Protein AF-A0A4R4Q2U7-F1 (afdb_monomer_lite)

Structure (mmCIF, N/CA/C/O backbone):
data_AF-A0A4R4Q2U7-F1
#
_entry.id   AF-A0A4R4Q2U7-F1
#
loop_
_atom_site.group_PDB
_atom_site.id
_atom_site.type_symbol
_atom_site.label_atom_id
_atom_site.label_alt_id
_atom_site.label_comp_id
_atom_site.label_asym_id
_atom_site.label_entity_id
_atom_site.label_seq_id
_atom_site.pdbx_PDB_ins_code
_atom_site.Cartn_x
_atom_site.Cartn_y
_atom_site.Cartn_z
_atom_site.occupancy
_atom_site.B_iso_or_equiv
_atom_site.auth_seq_id
_atom_site.auth_comp_id
_atom_site.auth_asym_id
_atom_site.auth_atom_id
_atom_site.pdbx_PDB_model_num
ATOM 1 N N . MET A 1 1 ? 1.949 -18.361 -22.466 1.00 39.91 1 MET A N 1
ATOM 2 C CA . MET A 1 1 ? 2.684 -17.848 -21.289 1.00 39.91 1 MET A CA 1
ATOM 3 C C . MET A 1 1 ? 1.816 -16.780 -20.643 1.00 39.91 1 MET A C 1
ATOM 5 O O . MET A 1 1 ? 1.461 -15.836 -21.331 1.00 39.91 1 MET A O 1
ATOM 9 N N . ARG A 1 2 ? 1.372 -16.963 -19.392 1.00 43.34 2 ARG A N 1
ATOM 10 C CA . ARG A 1 2 ? 0.669 -15.903 -18.649 1.00 43.34 2 ARG A CA 1
ATOM 11 C C . ARG A 1 2 ? 1.730 -14.899 -18.196 1.00 43.34 2 ARG A C 1
ATOM 13 O O . ARG A 1 2 ? 2.544 -15.255 -17.356 1.00 43.34 2 ARG A O 1
ATOM 20 N N . MET A 1 3 ? 1.737 -13.703 -18.776 1.00 49.59 3 MET A N 1
ATOM 21 C CA . MET A 1 3 ? 2.659 -12.611 -18.424 1.00 49.59 3 MET A CA 1
ATOM 22 C C . MET A 1 3 ? 2.107 -11.703 -17.310 1.00 49.59 3 MET A C 1
ATOM 24 O O . MET A 1 3 ? 2.712 -10.685 -16.986 1.00 49.59 3 MET A O 1
ATOM 28 N N . ILE A 1 4 ? 1.000 -12.105 -16.670 1.00 56.41 4 ILE A N 1
ATOM 29 C CA . ILE A 1 4 ? 0.357 -11.339 -15.600 1.00 56.41 4 ILE A CA 1
ATOM 30 C C . ILE A 1 4 ? 1.320 -11.240 -14.413 1.00 56.41 4 ILE A C 1
ATOM 32 O O . ILE A 1 4 ? 1.705 -12.259 -13.837 1.00 56.41 4 ILE A O 1
ATOM 36 N N . ASP A 1 5 ? 1.691 -10.009 -14.064 1.00 56.69 5 ASP A N 1
ATOM 37 C CA . ASP A 1 5 ? 2.525 -9.685 -12.907 1.00 56.69 5 ASP A CA 1
ATOM 38 C C . ASP A 1 5 ? 1.954 -10.293 -11.627 1.00 56.69 5 ASP A C 1
ATOM 40 O O . ASP A 1 5 ? 0.759 -10.181 -11.339 1.00 56.69 5 ASP A O 1
ATOM 44 N N . GLY A 1 6 ? 2.829 -10.890 -10.819 1.00 58.81 6 GLY A N 1
ATOM 45 C CA . GLY A 1 6 ? 2.482 -11.262 -9.457 1.00 58.81 6 GLY A CA 1
ATOM 46 C C . GLY A 1 6 ? 1.939 -10.056 -8.694 1.00 58.81 6 GLY A C 1
ATOM 47 O O . GLY A 1 6 ? 0.992 -10.218 -7.933 1.00 58.81 6 GLY A O 1
ATOM 48 N N . SER A 1 7 ? 2.458 -8.848 -8.956 1.00 60.16 7 SER A N 1
ATOM 49 C CA . SER A 1 7 ? 2.081 -7.588 -8.312 1.00 60.16 7 SER A CA 1
ATOM 50 C C . SER A 1 7 ? 0.591 -7.262 -8.411 1.00 60.16 7 SER A C 1
ATOM 52 O O . SER A 1 7 ? 0.085 -6.635 -7.477 1.00 60.16 7 SER A O 1
ATOM 54 N N . TYR A 1 8 ? -0.140 -7.755 -9.430 1.00 62.25 8 TYR A N 1
ATOM 55 C CA . TYR A 1 8 ? -1.602 -7.612 -9.584 1.00 62.25 8 TYR A CA 1
ATOM 56 C C . TYR A 1 8 ? -2.418 -8.155 -8.408 1.00 62.25 8 TYR A C 1
ATOM 58 O O . TYR A 1 8 ? -3.601 -7.838 -8.281 1.00 62.25 8 TYR A O 1
ATOM 66 N N . TRP A 1 9 ? -1.786 -8.908 -7.502 1.00 63.59 9 TRP A N 1
ATOM 67 C CA . TRP A 1 9 ? -2.388 -9.401 -6.266 1.00 63.59 9 TRP A CA 1
ATOM 68 C C . TRP A 1 9 ? -3.062 -8.304 -5.423 1.00 63.59 9 TRP A C 1
ATOM 70 O O . TRP A 1 9 ? -4.003 -8.602 -4.687 1.00 63.59 9 TRP A O 1
ATOM 80 N N . THR A 1 10 ? -2.616 -7.043 -5.511 1.00 69.38 10 THR A N 1
ATOM 81 C CA . THR A 1 10 ? -3.206 -5.951 -4.714 1.00 69.38 10 THR A CA 1
ATOM 82 C C . THR A 1 10 ? -4.565 -5.479 -5.233 1.00 69.38 10 THR A C 1
ATOM 84 O O . THR A 1 10 ? -5.370 -5.012 -4.428 1.00 69.38 10 THR A O 1
ATOM 87 N N . LEU A 1 11 ? -4.863 -5.633 -6.533 1.00 73.62 11 LEU A N 1
ATOM 88 C CA . LEU A 1 11 ? -6.095 -5.103 -7.132 1.00 73.62 11 LEU A CA 1
ATOM 89 C C . LEU A 1 11 ? -7.360 -5.740 -6.558 1.00 73.62 11 LEU A C 1
ATOM 91 O O . LEU A 1 11 ? -8.252 -4.992 -6.148 1.00 73.62 11 LEU A O 1
ATOM 95 N N . PRO A 1 12 ? -7.480 -7.080 -6.475 1.00 76.62 12 PRO A N 1
ATOM 96 C CA . PRO A 1 12 ? -8.690 -7.675 -5.932 1.00 76.62 12 PRO A CA 1
ATOM 97 C C . PRO A 1 12 ? -8.860 -7.367 -4.448 1.00 76.62 12 PRO A C 1
ATOM 99 O O . PRO A 1 12 ? -9.978 -7.111 -4.010 1.00 76.62 12 PRO A O 1
ATOM 102 N N . LEU A 1 13 ? -7.753 -7.310 -3.696 1.00 76.19 13 LEU A N 1
ATOM 103 C CA . LEU A 1 13 ? -7.771 -6.932 -2.286 1.00 76.19 13 LEU A CA 1
ATOM 104 C C . LEU A 1 13 ? -8.282 -5.497 -2.115 1.00 76.19 13 LEU A C 1
ATOM 106 O O . LEU A 1 13 ? -9.182 -5.274 -1.312 1.00 76.19 13 LEU A O 1
ATOM 110 N N . GLN A 1 14 ? -7.748 -4.535 -2.874 1.00 79.12 14 GLN A N 1
ATOM 111 C CA . GLN A 1 14 ? -8.185 -3.137 -2.835 1.00 79.12 14 GLN A CA 1
ATOM 112 C C . GLN A 1 14 ? -9.649 -3.000 -3.247 1.00 79.12 14 GLN A C 1
ATOM 114 O O . GLN A 1 14 ? -10.424 -2.342 -2.556 1.00 79.12 14 GLN A O 1
ATOM 119 N N . LEU A 1 15 ? -10.055 -3.652 -4.338 1.00 79.56 15 LEU A N 1
ATOM 120 C CA . LEU A 1 15 ? -11.428 -3.598 -4.826 1.00 79.56 15 LEU A CA 1
ATOM 121 C C . LEU A 1 15 ? -12.402 -4.201 -3.810 1.00 79.56 15 LEU A C 1
ATOM 123 O O . LEU A 1 15 ? -13.408 -3.572 -3.482 1.00 79.56 15 LEU A O 1
ATOM 127 N N . MET A 1 16 ? -12.090 -5.382 -3.270 1.00 81.50 16 MET A N 1
ATOM 128 C CA . MET A 1 16 ? -12.877 -6.023 -2.217 1.00 81.50 16 MET A CA 1
ATOM 129 C C . MET A 1 16 ? -12.955 -5.123 -0.986 1.00 81.50 16 MET A C 1
ATOM 131 O O . MET A 1 16 ? -14.042 -4.891 -0.467 1.00 81.50 16 MET A O 1
ATOM 135 N N . ALA A 1 17 ? -11.823 -4.590 -0.535 1.00 74.19 17 ALA A N 1
ATOM 136 C CA . ALA A 1 17 ? -11.735 -3.761 0.652 1.00 74.19 17 ALA A CA 1
ATOM 137 C C . ALA A 1 17 ? -12.536 -2.458 0.521 1.00 74.19 17 ALA A C 1
ATOM 139 O O . ALA A 1 17 ? -13.324 -2.129 1.409 1.00 74.19 17 ALA A O 1
ATOM 140 N N . PHE A 1 18 ? -12.404 -1.740 -0.597 1.00 79.31 18 PHE A N 1
ATOM 141 C CA . PHE A 1 18 ? -13.176 -0.524 -0.854 1.00 79.31 18 PHE A CA 1
ATOM 142 C C . PHE A 1 18 ? -14.660 -0.814 -1.071 1.00 79.31 18 PHE A C 1
ATOM 144 O O . PHE A 1 18 ? -15.501 -0.051 -0.600 1.00 79.31 18 PHE A O 1
ATOM 151 N N . THR A 1 19 ? -15.002 -1.934 -1.710 1.00 77.81 19 THR A N 1
ATOM 152 C CA . THR A 1 19 ? -16.398 -2.368 -1.860 1.00 77.81 19 THR A CA 1
ATOM 153 C C . THR A 1 19 ? -17.009 -2.705 -0.501 1.00 77.81 19 THR A C 1
ATOM 155 O O . THR A 1 19 ? -18.088 -2.219 -0.165 1.00 77.81 19 THR A O 1
ATOM 158 N N . ALA A 1 20 ? -16.301 -3.474 0.329 1.00 75.00 20 ALA A N 1
ATOM 159 C CA . ALA A 1 20 ? -16.719 -3.802 1.686 1.00 75.00 20 ALA A CA 1
ATOM 160 C C . ALA A 1 20 ? -16.874 -2.535 2.535 1.00 75.00 20 ALA A C 1
ATOM 162 O O . ALA A 1 20 ? -17.898 -2.366 3.195 1.00 75.00 20 ALA A O 1
ATOM 163 N N . ALA A 1 21 ? -15.918 -1.605 2.458 1.00 71.19 21 ALA A N 1
ATOM 164 C CA . ALA A 1 21 ? -16.023 -0.306 3.110 1.00 71.19 21 ALA A CA 1
ATOM 165 C C . ALA A 1 21 ? -17.276 0.446 2.636 1.00 71.19 21 ALA A C 1
ATOM 167 O O . ALA A 1 21 ? -18.088 0.840 3.465 1.00 71.19 21 ALA A O 1
ATOM 168 N N . ALA A 1 22 ? -17.513 0.563 1.328 1.00 71.56 22 ALA A N 1
ATOM 169 C CA . ALA A 1 22 ? -18.685 1.250 0.783 1.00 71.56 22 ALA A CA 1
ATOM 170 C C . ALA A 1 22 ? -20.025 0.631 1.235 1.00 71.56 22 ALA A C 1
ATOM 172 O O . ALA A 1 22 ? -21.011 1.351 1.391 1.00 71.56 22 ALA A O 1
ATOM 173 N N . ILE A 1 23 ? -20.070 -0.683 1.478 1.00 72.88 23 ILE A N 1
ATOM 174 C CA . ILE A 1 23 ? -21.266 -1.410 1.941 1.00 72.88 23 ILE A CA 1
ATOM 175 C C . ILE A 1 23 ? -21.469 -1.290 3.460 1.00 72.88 23 ILE A C 1
ATOM 177 O O . ILE A 1 23 ? -22.609 -1.203 3.935 1.00 72.88 23 ILE A O 1
ATOM 181 N N . LEU A 1 24 ? -20.384 -1.331 4.234 1.00 66.19 24 LEU A N 1
ATOM 182 C CA . LEU A 1 24 ? -20.416 -1.337 5.700 1.00 66.19 24 LEU A CA 1
ATOM 183 C C . LEU A 1 24 ? -20.510 0.079 6.286 1.00 66.19 24 LEU A C 1
ATOM 185 O O . LEU A 1 24 ? -21.130 0.276 7.334 1.00 66.19 24 LEU A O 1
ATOM 189 N N . TRP A 1 25 ? -19.952 1.071 5.592 1.00 64.00 25 TRP A N 1
ATOM 190 C CA . TRP A 1 25 ? -19.861 2.459 6.047 1.00 64.00 25 TRP A CA 1
ATOM 191 C C . TRP A 1 25 ? -21.216 3.159 6.238 1.00 64.00 25 TRP A C 1
ATOM 193 O O . TRP A 1 25 ? -21.413 3.784 7.280 1.00 64.00 25 TRP A O 1
ATOM 203 N N . PRO A 1 26 ? -22.214 3.015 5.341 1.00 59.69 26 PRO A N 1
ATOM 204 C CA . PRO A 1 26 ? -23.521 3.651 5.519 1.00 59.69 26 PRO A CA 1
ATOM 205 C C . PRO A 1 26 ? -24.329 3.083 6.694 1.00 59.69 26 PRO A C 1
ATOM 207 O O . PRO A 1 26 ? -25.320 3.688 7.094 1.00 59.69 26 PRO A O 1
ATOM 210 N N . ARG A 1 27 ? -23.943 1.913 7.223 1.00 60.78 27 ARG A N 1
ATOM 211 C CA . ARG A 1 27 ? -24.692 1.176 8.253 1.00 60.78 27 ARG A CA 1
ATOM 212 C C . ARG A 1 27 ? -24.203 1.436 9.680 1.00 60.78 27 ARG A C 1
ATOM 214 O O . ARG A 1 27 ? -24.724 0.826 10.607 1.00 60.78 27 ARG A O 1
ATOM 221 N N . GLY A 1 28 ? -23.190 2.287 9.871 1.00 57.84 28 GLY A N 1
ATOM 222 C CA . GLY A 1 28 ? -22.612 2.556 11.196 1.00 57.84 28 GLY A CA 1
ATOM 223 C C . GLY A 1 28 ? -21.974 1.325 11.856 1.00 57.84 28 GLY A C 1
ATOM 224 O O . GLY A 1 28 ? -21.728 1.325 13.060 1.00 57.84 28 GLY A O 1
ATOM 225 N N . ALA A 1 29 ? -21.711 0.264 11.084 1.00 55.12 29 ALA A N 1
ATOM 226 C CA . ALA A 1 29 ? -21.246 -1.025 11.594 1.00 55.12 29 ALA A CA 1
ATOM 227 C C . ALA A 1 29 ? -19.780 -1.001 12.075 1.00 55.12 29 ALA A C 1
ATOM 229 O O . ALA A 1 29 ? -19.365 -1.899 12.804 1.00 55.12 29 ALA A O 1
ATOM 230 N N . ALA A 1 30 ? -19.019 0.035 11.708 1.00 59.16 30 ALA A N 1
ATOM 231 C CA . ALA A 1 30 ? -17.585 0.172 11.965 1.00 59.16 30 ALA A CA 1
ATOM 232 C C . ALA A 1 30 ? -17.259 1.266 13.005 1.00 59.16 30 ALA A C 1
ATOM 234 O O . ALA A 1 30 ? -16.375 2.093 12.793 1.00 59.16 30 ALA A O 1
ATOM 235 N N . THR A 1 31 ? -17.985 1.307 14.125 1.00 62.62 31 THR A N 1
ATOM 236 C CA . THR A 1 31 ? -17.756 2.281 15.208 1.00 62.62 31 THR A CA 1
ATOM 237 C C . THR A 1 31 ? -17.222 1.615 16.481 1.00 62.62 31 THR A C 1
ATOM 239 O O . THR A 1 31 ? -17.642 0.520 16.865 1.00 62.62 31 THR A O 1
ATOM 242 N N . GLY A 1 32 ? -16.272 2.287 17.144 1.00 73.50 32 GLY A N 1
ATOM 243 C CA . GLY A 1 32 ? -15.751 1.903 18.461 1.00 73.50 32 GLY A CA 1
ATOM 244 C C . GLY A 1 32 ? -15.172 0.485 18.521 1.00 73.50 32 GLY A C 1
ATOM 245 O O . GLY A 1 32 ? -14.407 0.072 17.657 1.00 73.50 32 GLY A O 1
ATOM 246 N N . HIS A 1 33 ? -15.556 -0.292 19.535 1.00 79.31 33 HIS A N 1
ATOM 247 C CA . HIS A 1 33 ? -15.017 -1.638 19.763 1.00 79.31 33 HIS A CA 1
ATOM 248 C C . HIS A 1 33 ? -15.221 -2.602 18.576 1.00 79.31 33 HIS A C 1
ATOM 250 O O . HIS A 1 33 ? -14.402 -3.491 18.352 1.00 79.31 33 HIS A O 1
ATOM 256 N N . ARG A 1 34 ? -16.268 -2.404 17.760 1.00 81.75 34 ARG A N 1
ATOM 257 C CA . ARG A 1 34 ? -16.540 -3.255 16.588 1.00 81.75 34 ARG A CA 1
ATOM 258 C C . ARG A 1 34 ? -15.452 -3.150 15.527 1.00 81.75 34 ARG A C 1
ATOM 260 O O . ARG A 1 34 ? -15.109 -4.167 14.933 1.00 81.75 34 ARG A O 1
ATOM 267 N N . ILE A 1 35 ? -14.888 -1.954 15.310 1.00 83.06 35 ILE A N 1
ATOM 268 C CA . ILE A 1 35 ? -13.783 -1.806 14.356 1.00 83.06 35 ILE A CA 1
ATOM 269 C C . ILE A 1 35 ? -12.544 -2.534 14.872 1.00 83.06 35 ILE A C 1
ATOM 271 O O . ILE A 1 35 ? -11.886 -3.223 14.109 1.00 83.06 35 ILE A O 1
ATOM 275 N N . THR A 1 36 ? -12.286 -2.490 16.178 1.00 85.19 36 THR A N 1
ATOM 276 C CA . THR A 1 36 ? -11.164 -3.198 16.795 1.00 85.19 36 THR A CA 1
ATOM 277 C C . THR A 1 36 ? -11.287 -4.709 16.626 1.00 85.19 36 THR A C 1
ATOM 279 O O . THR A 1 36 ? -10.340 -5.351 16.181 1.00 85.19 36 THR A O 1
ATOM 282 N N . VAL A 1 37 ? -12.462 -5.273 16.922 1.00 88.00 37 VAL A N 1
ATOM 283 C CA . VAL A 1 37 ? -12.737 -6.703 16.710 1.00 88.00 37 VAL A CA 1
ATOM 284 C C . VAL A 1 37 ? -12.566 -7.069 15.239 1.00 88.00 37 VAL A C 1
ATOM 286 O O . VAL A 1 37 ? -11.923 -8.068 14.932 1.00 88.00 37 VAL A O 1
ATOM 289 N N . LEU A 1 38 ? -13.076 -6.239 14.326 1.00 88.38 38 LEU A N 1
ATOM 290 C CA . LEU A 1 38 ? -12.926 -6.456 12.891 1.00 88.38 38 LEU A CA 1
ATOM 291 C C . LEU A 1 38 ? -11.449 -6.520 12.476 1.00 88.38 38 LEU A C 1
ATOM 293 O O . LEU A 1 38 ? -11.081 -7.432 11.746 1.00 88.38 38 LEU A O 1
ATOM 297 N N . LEU A 1 39 ? -10.595 -5.617 12.971 1.00 89.75 39 LEU A N 1
ATOM 298 C CA . LEU A 1 39 ? -9.158 -5.633 12.665 1.00 89.75 39 LEU A CA 1
ATOM 299 C C . LEU A 1 39 ? -8.491 -6.935 13.114 1.00 89.75 39 LEU A C 1
ATOM 301 O O . LEU A 1 39 ? -7.752 -7.542 12.342 1.00 89.75 39 LEU A O 1
ATOM 305 N N . TRP A 1 40 ? -8.795 -7.400 14.327 1.00 93.62 40 TRP A N 1
ATOM 306 C CA . TRP A 1 40 ? -8.284 -8.678 14.824 1.00 93.62 40 TRP A CA 1
ATOM 307 C C . TRP A 1 40 ? -8.775 -9.860 13.991 1.00 93.62 40 TRP A C 1
ATOM 309 O O . TRP A 1 40 ? -7.976 -10.721 13.630 1.00 93.62 40 TRP A O 1
ATOM 319 N N . VAL A 1 41 ? -10.060 -9.880 13.625 1.00 91.50 41 VAL A N 1
ATOM 320 C CA . VAL A 1 41 ? -10.627 -10.915 12.750 1.00 91.50 41 VAL A CA 1
ATOM 321 C C . VAL A 1 41 ? -9.934 -10.910 11.388 1.00 91.50 41 VAL A C 1
ATOM 323 O O . VAL A 1 41 ? -9.556 -11.967 10.898 1.00 91.50 41 VAL A O 1
ATOM 326 N N . MET A 1 42 ? -9.705 -9.741 10.791 1.00 89.62 42 MET A N 1
ATOM 327 C CA . MET A 1 42 ? -9.052 -9.620 9.484 1.00 89.62 42 MET A CA 1
ATOM 328 C C . MET A 1 42 ? -7.586 -10.064 9.491 1.00 89.62 42 MET A C 1
ATOM 330 O O . MET A 1 42 ? -7.090 -10.488 8.452 1.00 89.62 42 MET A O 1
ATOM 334 N N . ILE A 1 43 ? -6.900 -9.984 10.634 1.00 92.12 43 ILE A N 1
ATOM 335 C CA . ILE A 1 43 ? -5.515 -10.452 10.778 1.00 92.12 43 ILE A CA 1
ATOM 336 C C . ILE A 1 43 ? -5.469 -11.951 11.094 1.00 92.12 43 ILE A C 1
ATOM 338 O O . ILE A 1 43 ? -4.714 -12.690 10.468 1.00 92.12 43 ILE A O 1
ATOM 342 N N . LEU A 1 44 ? -6.272 -12.413 12.056 1.00 92.69 44 LEU A N 1
ATOM 343 C CA . LEU A 1 44 ? -6.174 -13.774 12.587 1.00 92.69 44 LEU A CA 1
ATOM 344 C C . LEU A 1 44 ? -6.968 -14.800 11.777 1.00 92.69 44 LEU A C 1
ATOM 346 O O . LEU A 1 44 ? -6.500 -15.924 11.609 1.00 92.69 44 LEU A O 1
ATOM 350 N N . ALA A 1 45 ? -8.151 -14.451 11.261 1.00 90.31 45 ALA A N 1
ATOM 351 C CA . ALA A 1 45 ? -8.983 -15.411 10.536 1.00 90.31 45 ALA A CA 1
ATOM 352 C C . ALA A 1 45 ? -8.271 -16.008 9.309 1.00 90.31 45 ALA A C 1
ATOM 354 O O . ALA A 1 45 ? -8.346 -17.227 9.151 1.00 90.31 45 ALA A O 1
ATOM 355 N N . PRO A 1 46 ? -7.526 -15.238 8.484 1.00 88.75 46 PRO A N 1
ATOM 356 C CA . PRO A 1 46 ? -6.765 -15.815 7.381 1.00 88.75 46 PRO A CA 1
ATOM 357 C C . PRO A 1 46 ? -5.741 -16.858 7.824 1.00 88.75 46 PRO A C 1
ATOM 359 O O . PRO A 1 46 ? -5.663 -17.926 7.227 1.00 88.75 46 PRO A O 1
ATOM 362 N N . VAL A 1 47 ? -5.016 -16.578 8.911 1.00 88.81 47 VAL A N 1
ATOM 363 C CA . VAL A 1 47 ? -4.015 -17.491 9.480 1.00 88.81 47 VAL A CA 1
ATOM 364 C C . VAL A 1 47 ? -4.674 -18.780 9.967 1.00 88.81 47 VAL A C 1
ATOM 366 O O . VAL A 1 47 ? -4.225 -19.870 9.631 1.00 88.81 47 VAL A O 1
ATOM 369 N N . ILE A 1 48 ? -5.777 -18.672 10.711 1.00 88.62 48 ILE A N 1
ATOM 370 C CA . ILE A 1 48 ? -6.494 -19.832 11.265 1.00 88.62 48 ILE A CA 1
ATOM 371 C C . ILE A 1 48 ? -7.110 -20.693 10.155 1.00 88.62 48 ILE A C 1
ATOM 373 O O . ILE A 1 48 ? -7.093 -21.922 10.234 1.00 88.62 48 ILE A O 1
ATOM 377 N N . LEU A 1 49 ? -7.681 -20.061 9.129 1.00 86.50 49 LEU A N 1
ATOM 378 C CA . LEU A 1 49 ? -8.327 -20.763 8.020 1.00 86.50 49 LEU A CA 1
ATOM 379 C C . LEU A 1 49 ? -7.315 -21.444 7.100 1.00 86.50 49 LEU A C 1
ATOM 381 O O . LEU A 1 49 ? -7.615 -22.511 6.575 1.00 86.50 49 LEU A O 1
ATOM 385 N N . GLN A 1 50 ? -6.133 -20.853 6.919 1.00 84.06 50 GLN A N 1
ATOM 386 C CA . GLN A 1 50 ? -5.063 -21.424 6.105 1.00 84.06 50 GLN A CA 1
ATOM 387 C C . GLN A 1 50 ? -4.216 -22.454 6.863 1.00 84.06 50 GLN A C 1
ATOM 389 O O . GLN A 1 50 ? -3.530 -23.252 6.229 1.00 84.06 50 GLN A O 1
ATOM 394 N N . TRP A 1 51 ? -4.308 -22.478 8.196 1.00 84.50 51 TRP A N 1
ATOM 395 C CA . TRP A 1 51 ? -3.564 -23.391 9.057 1.00 84.50 51 TRP A CA 1
ATOM 396 C C . TRP A 1 51 ? -3.662 -24.847 8.589 1.00 84.50 51 TRP A C 1
ATOM 398 O O . TRP A 1 51 ? -4.761 -25.346 8.328 1.00 84.50 51 TRP A O 1
ATOM 408 N N . ASN A 1 52 ? -2.523 -25.545 8.548 1.00 81.62 52 ASN A N 1
ATOM 409 C CA . ASN A 1 52 ? -2.421 -26.946 8.125 1.00 81.62 52 ASN A CA 1
ATOM 410 C C . ASN A 1 52 ? -2.987 -27.188 6.711 1.00 81.62 52 ASN A C 1
ATOM 412 O O . ASN A 1 52 ? -3.747 -28.134 6.487 1.00 81.62 52 ASN A O 1
ATOM 416 N N . ASP A 1 53 ? -2.682 -26.277 5.785 1.00 80.50 53 ASP A N 1
ATOM 417 C CA . ASP A 1 53 ? -3.012 -26.365 4.359 1.00 80.50 53 ASP A CA 1
ATOM 418 C C . ASP A 1 53 ? -4.499 -26.594 4.051 1.00 80.50 53 ASP A C 1
ATOM 420 O O . ASP A 1 53 ? -4.870 -27.100 2.990 1.00 80.50 53 ASP A O 1
ATOM 424 N N . ARG A 1 54 ? -5.397 -26.201 4.961 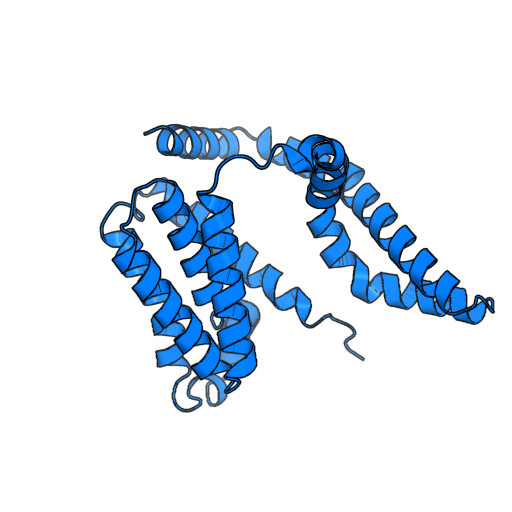1.00 82.19 54 ARG A N 1
ATOM 425 C CA . ARG A 1 54 ? -6.847 -26.423 4.820 1.00 82.19 54 ARG A CA 1
ATOM 426 C C . ARG A 1 54 ? -7.412 -25.809 3.544 1.00 82.19 54 ARG A C 1
ATOM 428 O O . ARG A 1 54 ? -8.231 -26.431 2.872 1.00 82.19 54 ARG A O 1
ATOM 435 N N . ILE A 1 55 ? -6.954 -24.610 3.186 1.00 84.38 55 ILE A N 1
ATOM 436 C CA . ILE A 1 55 ? -7.370 -23.948 1.946 1.00 84.38 55 ILE A CA 1
ATOM 437 C C . ILE A 1 55 ? -6.780 -24.646 0.720 1.00 84.38 55 ILE A C 1
ATOM 439 O O . ILE A 1 55 ? -7.497 -24.838 -0.256 1.00 84.38 55 ILE A O 1
ATOM 443 N N . ALA A 1 56 ? -5.514 -25.068 0.762 1.00 81.88 56 ALA A N 1
ATOM 444 C CA . ALA A 1 56 ? -4.881 -25.759 -0.362 1.00 81.88 56 ALA A CA 1
ATOM 445 C C . ALA A 1 56 ? -5.544 -27.118 -0.656 1.00 81.88 56 ALA A C 1
ATOM 447 O O . ALA A 1 56 ? -5.633 -27.520 -1.812 1.00 81.88 56 ALA A O 1
ATOM 448 N N . ASN A 1 57 ? -6.077 -27.776 0.377 1.00 86.69 57 ASN A N 1
ATOM 449 C CA . ASN A 1 57 ? -6.816 -29.036 0.278 1.00 86.69 57 ASN A CA 1
ATOM 450 C C . ASN A 1 57 ? -8.334 -28.857 0.063 1.00 86.69 57 ASN A C 1
ATOM 452 O O . ASN A 1 57 ? -9.088 -29.829 0.098 1.00 86.69 57 ASN A O 1
ATOM 456 N N . SER A 1 58 ? -8.808 -27.624 -0.129 1.00 88.12 58 SER A N 1
ATOM 457 C CA . SER A 1 58 ? -10.224 -27.336 -0.370 1.00 88.12 58 SER A CA 1
ATOM 458 C C . SER A 1 58 ? -10.602 -27.491 -1.852 1.00 88.12 58 SER A C 1
ATOM 460 O O . SER A 1 58 ? -9.735 -27.490 -2.727 1.00 88.12 58 SER A O 1
ATOM 462 N N . PRO A 1 59 ? -11.905 -27.583 -2.183 1.00 91.00 59 PRO A N 1
ATOM 463 C CA . PRO A 1 59 ? -12.362 -27.589 -3.569 1.00 91.00 59 PRO A CA 1
ATOM 464 C C . PRO A 1 59 ? -11.838 -26.390 -4.373 1.00 91.00 59 PRO A C 1
ATOM 466 O O . PRO A 1 59 ? -11.693 -25.288 -3.843 1.00 91.00 59 PRO A O 1
ATOM 469 N N . LEU A 1 60 ? -11.646 -26.579 -5.682 1.00 87.44 60 LEU A N 1
ATOM 470 C CA . LEU A 1 60 ? -11.052 -25.572 -6.573 1.00 87.44 60 LEU A CA 1
ATOM 471 C C . LEU A 1 60 ? -11.730 -24.194 -6.484 1.00 87.44 60 LEU A C 1
ATOM 473 O O . LEU A 1 60 ? -11.050 -23.171 -6.510 1.00 87.44 60 LEU A O 1
ATOM 477 N N . TRP A 1 61 ? -13.056 -24.152 -6.343 1.00 87.25 61 TRP A N 1
ATOM 478 C CA . TRP A 1 61 ? -13.798 -22.895 -6.220 1.00 87.25 61 TRP A CA 1
ATOM 479 C C . TRP A 1 61 ? -13.435 -22.119 -4.940 1.00 87.25 61 TRP A C 1
ATOM 481 O O . TRP A 1 61 ? -13.370 -20.893 -4.973 1.00 87.25 61 TRP A O 1
ATOM 491 N N . VAL A 1 62 ? -13.127 -22.808 -3.833 1.00 86.50 62 VAL A N 1
ATOM 492 C CA . VAL A 1 62 ? -12.683 -22.183 -2.573 1.00 86.50 62 VAL A CA 1
ATOM 493 C C . VAL A 1 62 ? -11.314 -21.549 -2.768 1.00 86.50 62 VAL A C 1
ATOM 495 O O . VAL A 1 62 ? -11.122 -20.385 -2.428 1.00 86.50 62 VAL A O 1
ATOM 498 N N . ILE A 1 63 ? -10.383 -22.289 -3.375 1.00 85.06 63 ILE A N 1
ATOM 499 C CA . ILE A 1 63 ? -9.028 -21.810 -3.680 1.00 85.06 63 ILE A CA 1
ATOM 500 C C . ILE A 1 63 ? -9.094 -20.575 -4.587 1.00 85.06 63 ILE A C 1
ATOM 502 O O . ILE A 1 63 ? -8.395 -19.587 -4.356 1.00 85.06 63 ILE A O 1
ATOM 506 N N . GLN A 1 64 ? -9.961 -20.606 -5.603 1.00 86.31 64 GLN A N 1
ATOM 507 C CA . GLN A 1 64 ? -10.149 -19.491 -6.529 1.00 86.31 64 GLN A CA 1
ATOM 508 C C . GLN A 1 64 ? -10.728 -18.252 -5.850 1.00 86.31 64 GLN A C 1
ATOM 510 O O . GLN A 1 64 ? -10.239 -17.159 -6.108 1.00 86.31 64 GLN A O 1
ATOM 515 N N . ILE A 1 65 ? -11.720 -18.392 -4.968 1.00 85.06 65 ILE A N 1
ATOM 516 C CA . ILE A 1 65 ? -12.263 -17.255 -4.211 1.00 85.06 65 ILE A CA 1
ATOM 517 C C . ILE A 1 65 ? -11.211 -16.709 -3.242 1.00 85.06 65 ILE A C 1
ATOM 519 O O . ILE A 1 65 ? -10.999 -15.501 -3.171 1.00 85.06 65 ILE A O 1
ATOM 523 N N . TRP A 1 66 ? -10.516 -17.592 -2.527 1.00 84.56 66 TRP A N 1
ATOM 524 C CA . TRP A 1 66 ? -9.508 -17.226 -1.537 1.00 84.56 66 TRP A CA 1
ATOM 525 C C . TRP A 1 66 ? -8.346 -16.430 -2.133 1.00 84.56 66 TRP A C 1
ATOM 527 O O . TRP A 1 66 ? -7.987 -15.355 -1.639 1.00 84.56 66 TRP A O 1
ATOM 537 N N . ASN A 1 67 ? -7.779 -16.946 -3.224 1.00 82.25 67 ASN A N 1
ATOM 538 C CA . ASN A 1 67 ? -6.680 -16.304 -3.935 1.00 82.25 67 ASN A CA 1
ATOM 539 C C . ASN A 1 67 ? -7.176 -15.126 -4.773 1.00 82.25 67 ASN A C 1
ATOM 541 O O . ASN A 1 67 ? -6.544 -14.073 -4.784 1.00 82.25 67 ASN A O 1
ATOM 545 N N . GLY A 1 68 ? -8.326 -15.286 -5.428 1.00 79.69 68 GLY A N 1
ATOM 546 C CA . GLY A 1 68 ? -8.910 -14.299 -6.327 1.00 79.69 68 GLY A CA 1
ATOM 547 C C . GLY A 1 68 ? -9.370 -13.033 -5.620 1.00 79.69 68 GLY A C 1
ATOM 548 O O . GLY A 1 68 ? -9.222 -11.966 -6.191 1.00 79.69 68 GLY A O 1
ATOM 549 N N . LEU A 1 69 ? -9.865 -13.117 -4.382 1.00 80.38 69 LEU A N 1
ATOM 550 C CA . LEU A 1 69 ? -10.218 -11.945 -3.569 1.00 80.38 69 LEU A CA 1
ATOM 551 C C . LEU A 1 69 ? -9.053 -11.431 -2.706 1.00 80.38 69 LEU A C 1
ATOM 553 O O . LEU A 1 69 ? -9.180 -10.402 -2.047 1.00 80.38 69 LEU A O 1
ATOM 557 N N . GLY A 1 70 ? -7.919 -12.138 -2.682 1.00 80.25 70 GLY A N 1
ATOM 558 C CA . GLY A 1 70 ? -6.768 -11.767 -1.859 1.00 80.25 70 GLY A CA 1
ATOM 559 C C . GLY A 1 70 ? -7.015 -11.906 -0.352 1.00 80.25 70 GLY A C 1
ATOM 560 O O . GLY A 1 70 ? -6.381 -11.203 0.431 1.00 80.25 70 GLY A O 1
ATOM 561 N N . ILE A 1 71 ? -7.913 -12.806 0.074 1.00 84.50 71 ILE A N 1
ATOM 562 C CA . ILE A 1 71 ? -8.326 -12.957 1.486 1.00 84.50 71 ILE A CA 1
ATOM 563 C C . ILE A 1 71 ? -7.130 -13.281 2.392 1.00 84.50 71 ILE A C 1
ATOM 565 O O . ILE A 1 71 ? -7.043 -12.780 3.512 1.00 84.50 71 ILE A O 1
ATOM 569 N N . HIS A 1 72 ? -6.158 -14.038 1.879 1.00 82.12 72 HIS A N 1
ATOM 570 C CA . HIS A 1 72 ? -4.910 -14.334 2.583 1.00 82.12 72 HIS A CA 1
ATOM 571 C C . HIS A 1 72 ? -4.094 -13.092 2.972 1.00 82.12 72 HIS A C 1
ATOM 573 O O . HIS A 1 72 ? -3.235 -13.204 3.830 1.00 82.12 72 HIS A O 1
ATOM 579 N N . ARG A 1 73 ? -4.342 -11.913 2.382 1.00 85.81 73 ARG A N 1
ATOM 580 C CA . ARG A 1 73 ? -3.585 -10.672 2.652 1.00 85.81 73 ARG A CA 1
ATOM 581 C C . ARG A 1 73 ? -4.390 -9.609 3.391 1.00 85.81 73 ARG A C 1
ATOM 583 O O . ARG A 1 73 ? -3.962 -8.454 3.463 1.00 85.81 73 ARG A O 1
ATOM 590 N N . LEU A 1 74 ? -5.540 -9.975 3.959 1.00 87.75 74 LEU A N 1
ATOM 591 C CA . LEU A 1 74 ? -6.397 -9.061 4.720 1.00 87.75 74 LEU A CA 1
ATOM 592 C C . LEU A 1 74 ? -5.667 -8.361 5.875 1.00 87.75 74 LEU A C 1
ATOM 594 O O . LEU A 1 74 ? -5.984 -7.208 6.172 1.00 87.75 74 LEU A O 1
ATOM 598 N N . GLN A 1 75 ? -4.654 -8.998 6.465 1.00 89.62 75 GLN A N 1
ATOM 599 C CA . GLN A 1 75 ? -3.817 -8.416 7.512 1.00 89.62 75 GLN A CA 1
ATOM 600 C C . GLN A 1 75 ? -3.139 -7.107 7.074 1.00 89.62 75 GLN A C 1
ATOM 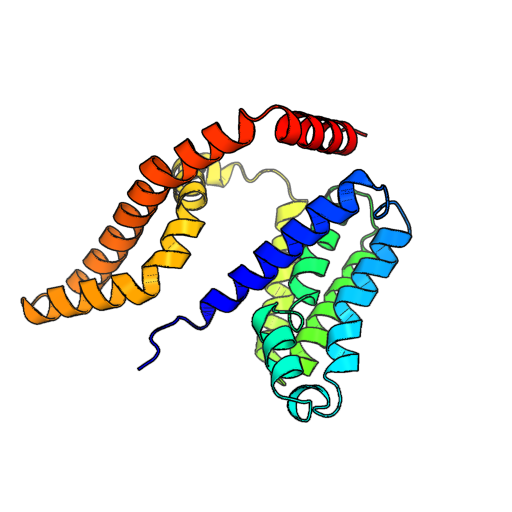602 O O . GLN A 1 75 ? -3.048 -6.171 7.866 1.00 89.62 75 GLN A O 1
ATOM 607 N N . LEU A 1 76 ? -2.736 -6.992 5.801 1.00 89.06 76 LEU A N 1
ATOM 608 C CA . LEU A 1 76 ? -2.081 -5.790 5.268 1.00 89.06 76 LEU A CA 1
ATOM 609 C C . LEU A 1 76 ? -3.061 -4.622 5.119 1.00 89.06 76 LEU A C 1
ATOM 611 O O . LEU A 1 76 ? -2.701 -3.463 5.314 1.00 89.06 76 LEU A O 1
ATOM 615 N N . PHE A 1 77 ? -4.321 -4.919 4.810 1.00 87.88 77 PHE A N 1
ATOM 616 C CA . PHE A 1 77 ? -5.359 -3.897 4.767 1.00 87.88 77 PHE A CA 1
ATOM 617 C C . PHE A 1 77 ? -5.783 -3.475 6.184 1.00 87.88 77 PHE A C 1
ATOM 619 O O . PHE A 1 77 ? -5.902 -2.283 6.470 1.00 87.88 77 PHE A O 1
ATOM 626 N N . ALA A 1 78 ? -5.936 -4.439 7.097 1.00 89.75 78 ALA A N 1
ATOM 627 C CA . ALA A 1 78 ? -6.278 -4.182 8.493 1.00 89.75 78 ALA A CA 1
ATOM 628 C C . ALA A 1 78 ? -5.235 -3.294 9.191 1.00 89.75 78 ALA A C 1
ATOM 630 O O . ALA A 1 78 ? -5.601 -2.314 9.843 1.00 89.75 78 ALA A O 1
ATOM 631 N N . ILE A 1 79 ? -3.938 -3.568 9.012 1.00 93.00 79 ILE A N 1
ATOM 632 C CA . ILE A 1 79 ? -2.895 -2.740 9.627 1.00 93.00 79 ILE A CA 1
ATOM 633 C C . ILE A 1 79 ? -2.894 -1.307 9.080 1.00 93.00 79 ILE A C 1
ATOM 635 O O . ILE A 1 79 ? -2.682 -0.368 9.843 1.00 93.00 79 ILE A O 1
ATOM 639 N N . GLY A 1 80 ? -3.233 -1.108 7.800 1.00 89.19 80 GLY A N 1
ATOM 640 C CA . GLY A 1 80 ? -3.417 0.225 7.221 1.00 89.19 80 GLY A CA 1
ATOM 641 C C . GLY A 1 80 ? -4.521 1.026 7.924 1.00 89.19 80 GLY A C 1
ATOM 642 O O . GLY A 1 80 ? -4.314 2.186 8.287 1.00 89.19 80 GLY A O 1
ATOM 643 N N . ILE A 1 81 ? -5.669 0.395 8.204 1.00 88.06 81 ILE A N 1
ATOM 644 C CA . ILE A 1 81 ? -6.750 1.015 8.992 1.00 88.06 81 ILE A CA 1
ATOM 645 C C . ILE A 1 81 ? -6.280 1.306 10.421 1.00 88.06 81 ILE A C 1
ATOM 647 O O . ILE A 1 81 ? -6.575 2.374 10.959 1.00 88.06 81 ILE A O 1
ATOM 651 N N . ALA A 1 82 ? -5.546 0.383 11.046 1.00 90.75 82 ALA A N 1
ATOM 652 C CA . ALA A 1 82 ? -5.036 0.563 12.402 1.00 90.75 82 ALA A CA 1
ATOM 653 C C . ALA A 1 82 ? -4.081 1.764 12.500 1.00 90.75 82 ALA A C 1
ATOM 655 O O . ALA A 1 82 ? -4.232 2.594 13.397 1.00 90.75 82 ALA A O 1
ATOM 656 N N . ILE A 1 83 ? -3.150 1.904 11.550 1.00 91.50 83 ILE A N 1
ATOM 657 C CA . ILE A 1 83 ? -2.237 3.053 11.468 1.00 91.50 83 ILE A CA 1
ATOM 658 C C . ILE A 1 83 ? -3.034 4.355 11.319 1.00 91.50 83 ILE A C 1
ATOM 660 O O . ILE A 1 83 ? -2.759 5.327 12.025 1.00 91.50 83 ILE A O 1
ATOM 664 N N . TRP A 1 84 ? -4.063 4.373 10.466 1.00 88.06 84 TRP A N 1
ATOM 665 C CA . TRP A 1 84 ? -4.940 5.536 10.314 1.00 88.06 84 TRP A CA 1
ATOM 666 C C . TRP A 1 84 ? -5.686 5.886 11.613 1.00 88.06 84 TRP A C 1
ATOM 668 O O . TRP A 1 84 ? -5.691 7.046 12.030 1.00 88.06 84 TRP A O 1
ATOM 678 N N . LEU A 1 85 ? -6.267 4.897 12.303 1.00 87.75 85 LEU A N 1
ATOM 679 C CA . LEU A 1 85 ? -6.941 5.106 13.590 1.00 87.75 85 LEU A CA 1
ATOM 680 C C . LEU A 1 85 ? -5.979 5.644 14.655 1.00 87.75 85 LEU A C 1
ATOM 682 O O . LEU A 1 85 ? -6.354 6.515 15.439 1.00 87.75 85 LEU A O 1
ATOM 686 N N . TRP A 1 86 ? -4.743 5.148 14.682 1.00 91.06 86 TRP A N 1
ATOM 687 C CA . TRP A 1 86 ? -3.716 5.605 15.613 1.00 91.06 86 TRP A CA 1
ATOM 688 C C . TRP A 1 86 ? -3.244 7.031 15.301 1.00 91.06 86 TRP A C 1
ATOM 690 O O . TRP A 1 86 ? -3.099 7.842 16.219 1.00 91.06 86 TRP A O 1
ATOM 700 N N . SER A 1 87 ? -3.079 7.375 14.019 1.00 87.69 87 SER A N 1
ATOM 701 C CA . SER A 1 87 ? -2.799 8.745 13.558 1.00 87.69 87 SER A CA 1
ATOM 702 C C . SER A 1 87 ? -3.911 9.719 13.979 1.00 87.69 87 SER A C 1
ATOM 704 O O . SER A 1 87 ? -3.639 10.837 14.405 1.00 87.69 87 SER A O 1
ATOM 706 N N . LYS A 1 88 ? -5.173 9.266 13.993 1.00 86.69 88 LYS A N 1
ATOM 707 C CA . LYS A 1 88 ? -6.333 10.035 14.480 1.00 86.69 88 LYS A CA 1
ATOM 708 C C . LYS A 1 88 ? -6.589 9.937 15.989 1.00 86.69 88 LYS A C 1
ATOM 710 O O . LYS A 1 88 ? -7.659 10.337 16.436 1.00 86.69 88 LYS A O 1
ATOM 715 N N . HIS A 1 89 ? -5.647 9.412 16.775 1.00 84.12 89 HIS A N 1
ATOM 716 C CA . HIS A 1 89 ? -5.776 9.241 18.231 1.00 84.12 89 HIS A CA 1
ATOM 717 C C . HIS A 1 89 ? -6.982 8.388 18.683 1.00 84.12 89 HIS A C 1
ATOM 719 O O . HIS A 1 89 ? -7.398 8.465 19.836 1.00 84.12 89 HIS A O 1
ATOM 725 N N . ARG A 1 90 ? -7.536 7.542 17.804 1.00 84.19 90 ARG A N 1
ATOM 726 C CA . ARG A 1 90 ? -8.680 6.662 18.110 1.00 84.19 90 ARG A CA 1
ATOM 727 C C . ARG A 1 90 ? -8.266 5.320 18.724 1.00 84.19 90 ARG A C 1
ATOM 729 O O . ARG A 1 90 ? -9.106 4.644 19.309 1.00 84.19 90 ARG A O 1
ATOM 736 N N . ILE A 1 91 ? -6.992 4.933 18.610 1.00 88.56 91 ILE A N 1
ATOM 737 C CA . ILE A 1 91 ? -6.405 3.772 19.301 1.00 88.56 91 ILE A CA 1
ATOM 738 C C . ILE A 1 91 ? -5.063 4.145 19.944 1.00 88.56 91 ILE A C 1
ATOM 740 O O . ILE A 1 91 ? -4.337 5.003 19.440 1.00 88.56 91 ILE A O 1
ATOM 744 N N . GLY A 1 92 ? -4.728 3.494 21.061 1.00 88.75 92 GLY A N 1
ATOM 745 C CA . GLY A 1 92 ? -3.459 3.696 21.766 1.00 88.75 92 GLY A CA 1
ATOM 746 C C . GLY A 1 92 ? -2.280 2.970 21.110 1.00 88.75 92 GLY A C 1
ATOM 747 O O . GLY A 1 92 ? -2.458 1.976 20.406 1.00 88.75 92 GLY A O 1
ATOM 748 N N . LEU A 1 93 ? -1.059 3.432 21.399 1.00 91.69 93 LEU A N 1
ATOM 749 C CA . LEU A 1 93 ? 0.183 2.810 20.920 1.00 91.69 93 LEU A CA 1
ATOM 750 C C . LEU A 1 93 ? 0.313 1.315 21.281 1.00 91.69 93 LEU A C 1
ATOM 752 O O . LEU A 1 93 ? 0.685 0.553 20.393 1.00 91.69 93 LEU A O 1
ATOM 756 N N . PRO A 1 94 ? -0.038 0.852 22.503 1.00 93.31 94 PRO A N 1
ATOM 757 C CA . PRO A 1 94 ? 0.051 -0.572 22.838 1.00 93.31 94 PRO A CA 1
ATOM 758 C C . PRO A 1 94 ? -0.832 -1.437 21.936 1.00 93.31 94 PRO A C 1
ATOM 760 O O . PRO A 1 94 ? -0.454 -2.537 21.545 1.00 93.31 94 PRO A O 1
ATOM 763 N N . HIS A 1 95 ? -2.001 -0.913 21.563 1.00 92.31 95 HIS A N 1
ATOM 764 C CA . HIS A 1 95 ? -2.934 -1.620 20.699 1.00 92.31 95 HIS A CA 1
ATOM 765 C C . HIS A 1 95 ? -2.423 -1.697 19.256 1.00 92.31 95 HIS A C 1
ATOM 767 O O . HIS A 1 95 ? -2.499 -2.752 18.633 1.00 92.31 95 HIS A O 1
ATOM 773 N N . LEU A 1 96 ? -1.852 -0.603 18.739 1.00 92.75 96 LEU A N 1
ATOM 774 C CA . LEU A 1 96 ? -1.189 -0.616 17.435 1.00 92.75 96 LEU A CA 1
ATOM 775 C C . LEU A 1 96 ? -0.002 -1.588 17.426 1.00 92.75 96 LEU A C 1
ATOM 777 O O . LEU A 1 96 ? 0.135 -2.359 16.484 1.00 92.75 96 LEU A O 1
ATOM 781 N N . ALA A 1 97 ? 0.824 -1.586 18.475 1.00 94.25 97 ALA A N 1
ATOM 782 C CA . ALA A 1 97 ? 1.959 -2.495 18.597 1.00 94.25 97 ALA A CA 1
ATOM 783 C C . ALA A 1 97 ? 1.512 -3.966 18.573 1.00 94.25 97 ALA A C 1
ATOM 785 O O . ALA A 1 97 ? 2.090 -4.766 17.841 1.00 94.25 97 ALA A O 1
ATOM 786 N N . ALA A 1 98 ? 0.436 -4.309 19.290 1.00 95.25 98 ALA A N 1
ATOM 787 C CA . ALA A 1 98 ? -0.138 -5.652 19.258 1.00 95.25 98 ALA A CA 1
ATOM 788 C C . ALA A 1 98 ? -0.614 -6.050 17.848 1.00 95.25 98 ALA A C 1
ATOM 790 O O . ALA A 1 98 ? -0.320 -7.153 17.390 1.00 95.25 98 ALA A O 1
ATOM 791 N N . LEU A 1 99 ? -1.290 -5.145 17.130 1.00 94.50 99 LEU A N 1
ATOM 792 C CA . LEU A 1 99 ? -1.732 -5.386 15.751 1.00 94.50 99 LEU A CA 1
ATOM 793 C C . LEU A 1 99 ? -0.556 -5.494 14.767 1.00 94.50 99 LEU A C 1
ATOM 795 O O . LEU A 1 99 ? -0.611 -6.310 13.849 1.00 94.50 99 LEU A O 1
ATOM 799 N N . LEU A 1 100 ? 0.516 -4.718 14.957 1.00 94.50 100 LEU A N 1
ATOM 800 C CA . LEU A 1 100 ? 1.743 -4.809 14.157 1.00 94.50 100 LEU A CA 1
ATOM 801 C C . LEU A 1 100 ? 2.412 -6.170 14.337 1.00 94.50 100 LEU A C 1
ATOM 803 O O . LEU A 1 100 ? 2.690 -6.845 13.348 1.00 94.50 100 LEU A O 1
ATOM 807 N N . VAL A 1 101 ? 2.609 -6.601 15.585 1.00 95.12 101 VAL A N 1
ATOM 808 C CA . VAL A 1 101 ? 3.177 -7.921 15.897 1.00 95.12 101 VAL A CA 1
ATOM 809 C C . VAL A 1 101 ? 2.307 -9.028 15.305 1.00 95.12 101 VAL A C 1
ATOM 811 O O . VAL A 1 101 ? 2.827 -9.914 14.633 1.00 95.12 101 VAL A O 1
ATOM 814 N N . ALA A 1 102 ? 0.985 -8.945 15.473 1.00 94.62 102 ALA A N 1
ATOM 815 C CA . ALA A 1 102 ? 0.056 -9.912 14.895 1.00 94.62 102 ALA A CA 1
ATOM 816 C C . ALA A 1 102 ? 0.111 -9.934 13.359 1.00 94.62 102 ALA A C 1
ATOM 818 O O . ALA A 1 102 ? 0.025 -11.001 12.761 1.00 94.62 102 ALA A O 1
ATOM 819 N N . THR A 1 103 ? 0.298 -8.780 12.713 1.00 94.00 103 THR A N 1
ATOM 820 C CA . THR A 1 103 ? 0.422 -8.678 11.250 1.00 94.00 103 THR A CA 1
ATOM 821 C C . THR A 1 103 ? 1.726 -9.295 10.749 1.00 94.00 103 THR A C 1
ATOM 823 O O . THR A 1 103 ? 1.710 -10.028 9.763 1.00 94.00 103 THR A O 1
ATOM 826 N N . VAL A 1 104 ? 2.847 -9.034 11.427 1.00 93.94 104 VAL A N 1
ATOM 827 C CA . VAL A 1 104 ? 4.152 -9.633 11.099 1.00 93.94 104 VAL A CA 1
ATOM 828 C C . VAL A 1 104 ? 4.109 -11.145 11.300 1.00 93.94 104 VAL A C 1
ATOM 830 O O . VAL A 1 104 ? 4.547 -11.887 10.426 1.00 93.94 104 VAL A O 1
ATOM 833 N N . PHE A 1 105 ? 3.513 -11.606 12.402 1.00 93.12 105 PHE A N 1
ATOM 834 C CA . PHE A 1 105 ? 3.287 -13.027 12.647 1.00 93.12 105 PHE A CA 1
ATOM 835 C C . PHE A 1 105 ? 2.406 -13.657 11.564 1.00 93.12 105 PHE A C 1
ATOM 837 O O . PHE A 1 105 ? 2.758 -14.697 11.019 1.00 93.12 105 PHE A O 1
ATOM 844 N N . ALA A 1 106 ? 1.292 -13.012 11.206 1.00 91.00 106 ALA A N 1
ATOM 845 C CA . ALA A 1 106 ? 0.405 -13.490 10.152 1.00 91.00 106 ALA A CA 1
ATOM 846 C C . ALA A 1 106 ? 1.106 -13.563 8.791 1.00 91.00 106 ALA A C 1
ATOM 848 O O . ALA A 1 106 ? 0.837 -14.478 8.021 1.00 91.00 106 ALA A O 1
ATOM 849 N N . HIS A 1 107 ? 2.007 -12.624 8.490 1.00 90.12 107 HIS A N 1
ATOM 850 C CA . HIS A 1 107 ? 2.818 -12.685 7.279 1.00 90.12 107 HIS A CA 1
ATOM 851 C C . HIS A 1 107 ? 3.795 -13.862 7.318 1.00 90.12 107 HIS A C 1
ATOM 853 O O . HIS A 1 107 ? 3.810 -14.652 6.379 1.00 90.12 107 HIS A O 1
ATOM 859 N N . HIS A 1 108 ? 4.529 -14.027 8.422 1.00 89.69 108 HIS A N 1
ATOM 860 C CA . HIS A 1 108 ? 5.467 -15.133 8.598 1.00 89.69 108 HIS A CA 1
ATOM 861 C C . HIS A 1 108 ? 4.777 -16.494 8.490 1.00 89.69 108 HIS A C 1
ATOM 863 O O . HIS A 1 108 ? 5.251 -17.349 7.758 1.00 89.69 108 HIS A O 1
ATOM 869 N N . ALA A 1 109 ? 3.618 -16.664 9.129 1.00 87.50 109 ALA A N 1
ATOM 870 C CA . ALA A 1 109 ? 2.844 -17.903 9.085 1.00 87.50 109 ALA A CA 1
ATOM 871 C C . ALA A 1 109 ? 2.317 -18.266 7.681 1.00 87.50 109 ALA A C 1
ATOM 873 O O . ALA A 1 109 ? 1.825 -19.371 7.482 1.00 87.50 109 ALA A O 1
ATOM 874 N N . GLN A 1 110 ? 2.347 -17.332 6.727 1.00 83.56 110 GLN A N 1
ATOM 875 C CA . GLN A 1 110 ? 1.891 -17.557 5.353 1.00 83.56 110 GLN A CA 1
ATOM 876 C C . GLN A 1 110 ? 3.037 -17.735 4.359 1.00 83.56 110 GLN A C 1
ATOM 878 O O . GLN A 1 110 ? 2.831 -18.335 3.306 1.00 83.56 110 GLN A O 1
ATOM 883 N N . THR A 1 111 ? 4.198 -17.141 4.632 1.00 83.50 111 THR A N 1
ATOM 884 C CA . THR A 1 111 ? 5.349 -17.149 3.720 1.00 83.50 111 THR A CA 1
ATOM 885 C C . THR A 1 111 ? 6.492 -18.030 4.202 1.00 83.50 111 THR A C 1
ATOM 887 O O . THR A 1 111 ? 7.407 -18.276 3.423 1.00 83.50 111 THR A O 1
ATOM 890 N N . ASP A 1 112 ? 6.469 -18.449 5.470 1.00 83.44 112 ASP A N 1
ATOM 891 C CA . ASP A 1 112 ? 7.561 -19.118 6.186 1.00 83.44 112 ASP A CA 1
ATOM 892 C C . ASP A 1 112 ? 8.910 -18.374 6.096 1.00 83.44 112 ASP A C 1
ATOM 894 O O . ASP A 1 112 ? 9.974 -18.926 6.370 1.00 83.44 112 ASP A O 1
ATOM 898 N N . ASP A 1 113 ? 8.877 -17.077 5.769 1.00 87.12 113 ASP A N 1
ATOM 899 C CA . ASP A 1 113 ? 10.061 -16.249 5.539 1.00 87.12 113 ASP A CA 1
ATOM 900 C C . ASP A 1 113 ? 10.173 -15.173 6.622 1.00 87.12 113 ASP A C 1
ATOM 902 O O . ASP A 1 113 ? 9.526 -14.115 6.588 1.00 87.12 113 ASP A O 1
ATOM 906 N N . LEU A 1 114 ? 10.983 -15.473 7.637 1.00 88.56 114 LEU A N 1
ATOM 907 C CA . LEU A 1 114 ? 11.196 -14.588 8.776 1.00 88.56 114 LEU A CA 1
ATOM 908 C C . LEU A 1 114 ? 11.916 -13.280 8.382 1.00 88.56 114 LEU A C 1
ATOM 910 O O . LEU A 1 114 ? 11.406 -12.220 8.757 1.00 88.56 114 LEU A O 1
ATOM 914 N N . PRO A 1 115 ? 13.030 -13.289 7.616 1.00 91.69 115 PRO A N 1
ATOM 915 C CA . PRO A 1 115 ? 13.663 -12.063 7.123 1.00 91.69 115 PRO A CA 1
ATOM 916 C C . PRO A 1 115 ? 12.701 -11.096 6.423 1.00 91.69 115 PRO A C 1
ATOM 918 O O . PRO A 1 115 ? 12.656 -9.915 6.783 1.00 91.69 115 PRO A O 1
ATOM 921 N N . SER A 1 116 ? 11.887 -11.580 5.480 1.00 88.12 116 SER A N 1
ATOM 922 C CA . SER A 1 116 ? 10.921 -10.725 4.772 1.00 88.12 116 SER A CA 1
ATOM 923 C C . SER A 1 116 ? 9.829 -10.190 5.697 1.00 88.12 116 SER A C 1
ATOM 925 O O . SER A 1 116 ? 9.430 -9.028 5.590 1.00 88.12 116 SER A O 1
ATOM 927 N N . SER A 1 117 ? 9.388 -11.000 6.661 1.00 90.50 117 SER A N 1
ATOM 928 C CA . SER A 1 117 ? 8.398 -10.593 7.665 1.00 90.50 117 SER A CA 1
ATOM 929 C C . SER A 1 117 ? 8.913 -9.489 8.580 1.00 90.50 117 SER A C 1
ATOM 931 O O . SER A 1 117 ? 8.198 -8.520 8.846 1.00 90.50 117 SER A O 1
ATOM 933 N N . LEU A 1 118 ? 10.170 -9.585 9.013 1.00 92.12 118 LEU A N 1
ATOM 934 C CA . LEU A 1 118 ? 10.820 -8.532 9.787 1.00 92.12 118 LEU A CA 1
ATOM 935 C C . LEU A 1 118 ? 11.009 -7.262 8.953 1.00 92.12 118 LEU A C 1
ATOM 937 O O . LEU A 1 118 ? 10.708 -6.172 9.439 1.00 92.12 118 LEU A O 1
ATOM 941 N N . GLY A 1 119 ? 11.424 -7.394 7.688 1.00 92.38 119 GLY A N 1
ATOM 942 C CA . GLY A 1 119 ? 11.522 -6.270 6.754 1.00 92.38 119 GLY A CA 1
ATOM 943 C C . GLY A 1 119 ? 10.188 -5.537 6.575 1.00 92.38 119 GLY A C 1
ATOM 944 O O . GLY A 1 119 ? 10.134 -4.310 6.670 1.00 92.38 119 GLY A O 1
ATOM 945 N N . MET A 1 120 ? 9.090 -6.283 6.414 1.00 91.06 120 MET A N 1
ATOM 946 C CA . MET A 1 120 ? 7.733 -5.731 6.385 1.00 91.06 120 MET A CA 1
ATOM 947 C C . MET A 1 120 ? 7.382 -5.026 7.703 1.00 91.06 120 MET A C 1
ATOM 949 O O . MET A 1 120 ? 6.831 -3.928 7.683 1.00 91.06 120 MET A O 1
ATOM 953 N N . GLY A 1 121 ? 7.727 -5.612 8.852 1.00 92.94 121 GLY A N 1
ATOM 954 C CA . GLY A 1 121 ? 7.518 -4.993 10.162 1.00 92.94 121 GLY A CA 1
ATOM 955 C C . GLY A 1 121 ? 8.217 -3.639 10.297 1.00 92.94 121 GLY A C 1
ATOM 956 O O . GLY A 1 121 ? 7.588 -2.658 10.696 1.00 92.94 121 GLY A O 1
ATOM 957 N N . VAL A 1 122 ? 9.488 -3.557 9.895 1.00 94.62 122 VAL A N 1
ATOM 958 C CA . VAL A 1 122 ? 10.254 -2.300 9.872 1.00 94.62 122 VAL A CA 1
ATOM 959 C C . VAL A 1 122 ? 9.586 -1.276 8.955 1.00 94.62 122 VAL A C 1
ATOM 961 O O . VAL A 1 122 ? 9.377 -0.133 9.364 1.00 94.62 122 VAL A O 1
ATOM 964 N N . LEU A 1 123 ? 9.185 -1.684 7.747 1.00 93.12 123 LEU A N 1
ATOM 965 C CA . LEU A 1 123 ? 8.480 -0.811 6.809 1.00 93.12 123 LEU A CA 1
ATOM 966 C C . LEU A 1 123 ? 7.176 -0.264 7.411 1.00 93.12 123 LEU A C 1
ATOM 968 O O . LEU A 1 123 ? 6.911 0.932 7.311 1.00 93.12 123 LEU A O 1
ATOM 972 N N . LEU A 1 124 ? 6.384 -1.104 8.080 1.00 93.69 124 LEU A N 1
ATOM 973 C CA . LEU A 1 124 ? 5.138 -0.687 8.730 1.00 93.69 124 LEU A CA 1
ATOM 974 C C . LEU A 1 124 ? 5.377 0.309 9.871 1.00 93.69 124 LEU A C 1
ATOM 976 O O . LEU A 1 124 ? 4.591 1.241 10.031 1.00 93.69 124 LEU A O 1
ATOM 980 N N . VAL A 1 125 ? 6.462 0.158 10.635 1.00 92.75 125 VAL A N 1
ATOM 981 C CA . VAL A 1 125 ? 6.854 1.130 11.670 1.00 92.75 125 VAL A CA 1
ATOM 982 C C . VAL A 1 125 ? 7.229 2.473 11.044 1.00 92.75 125 VAL A C 1
ATOM 984 O O . VAL A 1 125 ? 6.787 3.512 11.532 1.00 92.75 125 VAL A O 1
ATOM 987 N N . VAL A 1 126 ? 7.981 2.468 9.938 1.00 91.94 126 VAL A N 1
ATOM 988 C CA . VAL A 1 126 ? 8.313 3.693 9.191 1.00 91.94 126 VAL A CA 1
ATOM 989 C C . VAL A 1 126 ? 7.045 4.367 8.663 1.00 91.94 126 VAL A C 1
ATOM 991 O O . VAL A 1 126 ? 6.875 5.570 8.844 1.00 91.94 126 VAL A O 1
ATOM 994 N N . VAL A 1 127 ? 6.120 3.599 8.077 1.00 90.69 127 VAL A N 1
ATOM 995 C CA . VAL A 1 127 ? 4.826 4.107 7.592 1.00 90.69 127 VAL A CA 1
ATOM 996 C C . VAL A 1 127 ? 3.991 4.682 8.735 1.00 90.69 127 VAL A C 1
ATOM 998 O O . VAL A 1 127 ? 3.418 5.760 8.586 1.00 90.69 127 VAL A O 1
ATOM 1001 N N . ALA A 1 128 ? 3.940 4.014 9.890 1.00 89.88 128 ALA A N 1
ATOM 1002 C CA . ALA A 1 128 ? 3.257 4.541 11.065 1.00 89.88 128 ALA A CA 1
ATOM 1003 C C . ALA A 1 128 ? 3.892 5.864 11.517 1.00 89.88 128 ALA A C 1
ATOM 1005 O O . ALA A 1 128 ? 3.186 6.856 11.690 1.00 89.88 128 ALA A O 1
ATOM 1006 N N . GLY A 1 129 ? 5.222 5.916 11.618 1.00 87.50 129 GLY A N 1
ATOM 1007 C CA . GLY A 1 129 ? 5.963 7.138 11.927 1.00 87.50 129 GLY A CA 1
ATOM 1008 C C . GLY A 1 129 ? 5.643 8.279 10.959 1.00 87.50 129 GLY A C 1
ATOM 1009 O O . GLY A 1 129 ? 5.337 9.381 11.403 1.00 87.50 129 GLY A O 1
ATOM 1010 N N . ALA A 1 130 ? 5.615 8.006 9.654 1.00 86.25 130 ALA A N 1
ATOM 1011 C CA . ALA A 1 130 ? 5.247 8.983 8.632 1.00 86.25 130 ALA A CA 1
ATOM 1012 C C . ALA A 1 130 ? 3.778 9.436 8.736 1.00 86.25 130 ALA A C 1
ATOM 1014 O O . ALA A 1 130 ? 3.476 10.597 8.491 1.00 86.25 130 ALA A O 1
ATOM 1015 N N . ALA A 1 131 ? 2.860 8.554 9.145 1.00 84.56 131 ALA A N 1
ATOM 1016 C CA . ALA A 1 131 ? 1.434 8.867 9.257 1.00 84.56 131 ALA A CA 1
ATOM 1017 C C . ALA A 1 131 ? 1.072 9.776 10.448 1.00 84.56 131 ALA A C 1
ATOM 1019 O O . ALA A 1 131 ? -0.026 10.339 10.474 1.00 84.56 131 ALA A O 1
ATOM 1020 N N . ARG A 1 132 ? 1.940 9.880 11.461 1.00 81.50 132 ARG A N 1
ATOM 1021 C CA . ARG A 1 132 ? 1.736 10.726 12.656 1.00 81.50 132 ARG A CA 1
ATOM 1022 C C . ARG A 1 132 ? 2.806 11.810 12.820 1.00 81.50 132 ARG A C 1
ATOM 1024 O O . ARG A 1 132 ? 2.638 12.708 13.641 1.00 81.50 132 ARG A O 1
ATOM 1031 N N . GLY A 1 133 ? 3.913 11.698 12.092 1.00 75.31 133 GLY A N 1
ATOM 1032 C CA . GLY A 1 133 ? 5.021 12.641 12.140 1.00 75.31 133 GLY A CA 1
ATOM 1033 C C . GLY A 1 133 ? 4.629 14.044 11.661 1.00 75.31 133 GLY A C 1
ATOM 1034 O O . GLY A 1 133 ? 3.578 14.214 11.044 1.00 75.31 133 GLY A O 1
ATOM 1035 N N . PRO A 1 134 ? 5.462 15.057 11.958 1.00 75.19 134 PRO A N 1
ATOM 1036 C CA . PRO A 1 134 ? 5.270 16.406 11.428 1.00 75.19 134 PRO A CA 1
ATOM 1037 C C . PRO A 1 134 ? 5.297 16.388 9.896 1.00 75.19 134 PRO A C 1
ATOM 1039 O O . PRO A 1 134 ? 5.902 15.493 9.313 1.00 75.19 134 PRO A O 1
ATOM 1042 N N . ASP A 1 135 ? 4.700 17.385 9.242 1.00 75.31 135 ASP A N 1
ATOM 1043 C CA . ASP A 1 135 ? 4.823 17.530 7.789 1.00 75.31 135 ASP A CA 1
ATOM 1044 C C . ASP A 1 135 ? 6.296 17.755 7.407 1.00 75.31 135 ASP A C 1
ATOM 1046 O O . ASP A 1 135 ? 6.983 18.622 7.958 1.00 75.31 135 ASP A O 1
ATOM 1050 N N . TRP A 1 136 ? 6.810 16.951 6.472 1.00 71.38 136 TRP A N 1
ATOM 1051 C CA . TRP A 1 136 ? 8.221 16.999 6.080 1.00 71.38 136 TRP A CA 1
ATOM 1052 C C . TRP A 1 136 ? 8.471 18.131 5.077 1.00 71.38 136 TRP A C 1
ATOM 1054 O O . TRP A 1 136 ? 8.523 17.916 3.867 1.00 71.38 136 TRP A O 1
ATOM 1064 N N . THR A 1 137 ? 8.690 19.342 5.589 1.00 77.19 137 THR A N 1
ATOM 1065 C CA . THR A 1 137 ? 8.947 20.558 4.789 1.00 77.19 137 THR A CA 1
ATOM 1066 C C . THR A 1 137 ? 10.202 20.482 3.912 1.00 77.19 137 THR A C 1
ATOM 1068 O O . THR A 1 137 ? 10.319 21.207 2.927 1.00 77.19 137 THR A O 1
ATOM 1071 N N . ILE A 1 138 ? 11.126 19.565 4.211 1.00 78.62 138 ILE A N 1
ATOM 1072 C CA . ILE A 1 138 ? 12.350 19.318 3.429 1.00 78.62 138 ILE A CA 1
ATOM 1073 C C . ILE A 1 138 ? 12.022 18.817 2.009 1.00 78.62 138 ILE A C 1
ATOM 1075 O O . ILE A 1 138 ? 12.771 19.081 1.069 1.00 78.62 138 ILE A O 1
ATOM 1079 N N . PHE A 1 139 ? 10.885 18.137 1.825 1.00 78.69 139 PHE A N 1
ATOM 1080 C CA . PHE A 1 139 ? 10.462 17.595 0.529 1.00 78.69 139 PHE A CA 1
ATOM 1081 C C . PHE A 1 139 ? 9.494 18.509 -0.232 1.00 78.69 139 PHE A C 1
ATOM 1083 O O . PHE A 1 139 ? 9.018 18.125 -1.301 1.00 78.69 139 PHE A O 1
ATOM 1090 N N . GLU A 1 140 ? 9.237 19.731 0.248 1.00 79.69 140 GLU A N 1
ATOM 1091 C CA . GLU A 1 140 ? 8.332 20.681 -0.415 1.00 79.69 140 GLU A CA 1
ATOM 1092 C C . GLU A 1 140 ? 8.701 20.951 -1.892 1.00 79.69 140 GLU A C 1
ATOM 1094 O O . GLU A 1 140 ? 7.798 20.954 -2.734 1.00 79.69 140 GLU A O 1
ATOM 1099 N N . PRO A 1 141 ? 9.991 21.069 -2.286 1.00 83.06 141 PRO A N 1
ATOM 1100 C CA . PRO A 1 141 ? 10.358 21.229 -3.698 1.00 83.06 141 PRO A CA 1
ATOM 1101 C C . PRO A 1 141 ? 9.971 20.024 -4.571 1.00 83.06 141 PRO A C 1
ATOM 1103 O O . PRO A 1 141 ? 9.678 20.173 -5.758 1.00 83.06 141 PRO A O 1
ATOM 1106 N N . LEU A 1 142 ? 9.948 18.825 -3.984 1.00 84.12 142 LEU A N 1
ATOM 1107 C CA . LEU A 1 142 ? 9.612 17.568 -4.657 1.00 84.12 142 LEU A CA 1
ATOM 1108 C C . LEU A 1 142 ? 8.124 17.226 -4.565 1.00 84.12 142 LEU A C 1
ATOM 1110 O O . LEU A 1 142 ? 7.666 16.305 -5.242 1.00 84.12 142 LEU A O 1
ATOM 1114 N N . ARG A 1 143 ? 7.349 17.991 -3.795 1.00 83.56 143 ARG A N 1
ATOM 1115 C CA . ARG A 1 143 ? 5.922 17.761 -3.584 1.00 83.56 143 ARG A CA 1
ATOM 1116 C C . ARG A 1 143 ? 5.148 17.656 -4.893 1.00 83.56 143 ARG A C 1
ATOM 1118 O O . ARG A 1 143 ? 4.410 16.700 -5.084 1.00 83.56 143 ARG A O 1
ATOM 1125 N N . ARG A 1 144 ? 5.330 18.602 -5.824 1.00 84.12 144 ARG A N 1
ATOM 1126 C CA . ARG A 1 144 ? 4.604 18.597 -7.110 1.00 84.12 144 ARG A CA 1
ATOM 1127 C C . ARG A 1 144 ? 4.938 17.371 -7.978 1.00 84.12 144 ARG A C 1
ATOM 1129 O O . ARG A 1 144 ? 3.993 16.726 -8.434 1.00 84.12 144 ARG A O 1
ATOM 1136 N N . PRO A 1 145 ? 6.220 17.015 -8.204 1.00 86.19 145 PRO A N 1
ATOM 1137 C CA . PRO A 1 145 ? 6.579 15.763 -8.871 1.00 86.19 145 PRO A CA 1
ATOM 1138 C C . PRO A 1 145 ? 6.019 14.514 -8.183 1.00 86.19 145 PRO A C 1
ATOM 1140 O O . PRO A 1 145 ? 5.484 13.639 -8.860 1.00 86.19 145 PRO A O 1
ATOM 1143 N N . ILE A 1 146 ? 6.095 14.441 -6.851 1.00 84.56 146 ILE A N 1
ATOM 1144 C CA . ILE A 1 146 ? 5.592 13.300 -6.076 1.00 84.56 146 ILE A CA 1
ATOM 1145 C C . ILE A 1 146 ? 4.070 13.198 -6.200 1.00 84.56 146 ILE A C 1
ATOM 1147 O O . ILE A 1 146 ? 3.555 12.121 -6.477 1.00 84.56 146 ILE A O 1
ATOM 1151 N N . GLU A 1 147 ? 3.339 14.306 -6.071 1.00 84.81 147 GLU A N 1
ATOM 1152 C CA . GLU A 1 147 ? 1.886 14.346 -6.267 1.00 84.81 147 GLU A CA 1
ATOM 1153 C C . GLU A 1 147 ? 1.490 13.964 -7.698 1.00 84.81 147 GLU A C 1
ATOM 1155 O O . GLU A 1 147 ? 0.481 13.288 -7.901 1.00 84.81 147 GLU A O 1
ATOM 1160 N N . PHE A 1 148 ? 2.260 14.391 -8.703 1.00 86.19 148 PHE A N 1
ATOM 1161 C CA . PHE A 1 148 ? 2.041 13.982 -10.089 1.00 86.19 148 PHE A CA 1
ATOM 1162 C C . PHE A 1 148 ? 2.211 12.471 -10.245 1.00 86.19 148 PHE A C 1
ATOM 1164 O O . PHE A 1 148 ? 1.315 11.812 -10.771 1.00 86.19 148 PHE A O 1
ATOM 1171 N N . LEU A 1 149 ? 3.316 11.923 -9.737 1.00 85.44 149 LEU A N 1
ATOM 1172 C CA . LEU A 1 149 ? 3.600 10.497 -9.820 1.00 85.44 149 LEU A CA 1
ATOM 1173 C C . LEU A 1 149 ? 2.568 9.677 -9.037 1.00 85.44 149 LEU A C 1
ATOM 1175 O O . LEU A 1 149 ? 2.099 8.657 -9.527 1.00 85.44 149 LEU A O 1
ATOM 1179 N N . ALA A 1 150 ? 2.136 10.162 -7.872 1.00 82.81 150 ALA A N 1
ATOM 1180 C CA . ALA A 1 150 ? 1.081 9.549 -7.074 1.00 82.81 150 ALA A CA 1
ATOM 1181 C C . ALA A 1 150 ? -0.252 9.493 -7.835 1.00 82.81 150 ALA A C 1
ATOM 1183 O O . ALA A 1 150 ? -0.921 8.462 -7.803 1.00 82.81 150 ALA A O 1
ATOM 1184 N N . LYS A 1 151 ? -0.616 10.550 -8.576 1.00 83.06 151 LYS A N 1
ATOM 1185 C CA . LYS A 1 151 ? -1.845 10.577 -9.392 1.00 83.06 151 LYS A CA 1
ATOM 1186 C C . LYS A 1 151 ? -1.851 9.526 -10.497 1.00 83.06 151 LYS A C 1
ATOM 1188 O O . LYS A 1 151 ? -2.910 8.988 -10.778 1.00 83.06 151 LYS A O 1
ATOM 1193 N N . ILE A 1 152 ? -0.700 9.253 -11.110 1.00 86.12 152 ILE A N 1
ATOM 1194 C CA . ILE A 1 152 ? -0.584 8.278 -12.207 1.00 86.12 152 ILE A CA 1
ATOM 1195 C C . ILE A 1 152 ? -0.098 6.902 -11.733 1.00 86.12 152 ILE A C 1
ATOM 1197 O O . ILE A 1 152 ? 0.030 5.989 -12.543 1.00 86.12 152 ILE A O 1
ATOM 1201 N N . SER A 1 153 ? 0.184 6.741 -10.436 1.00 82.69 153 SER A N 1
ATOM 1202 C CA . SER A 1 153 ? 0.814 5.544 -9.863 1.00 82.69 153 SER A CA 1
ATOM 1203 C C . SER A 1 153 ? 0.026 4.266 -10.138 1.00 82.69 153 SER A C 1
ATOM 1205 O O . SER A 1 153 ? 0.622 3.239 -10.451 1.00 82.69 153 SER A O 1
ATOM 1207 N N . PHE A 1 154 ? -1.306 4.348 -10.096 1.00 80.81 154 PHE A N 1
ATOM 1208 C CA . PHE A 1 154 ? -2.192 3.238 -10.432 1.00 80.81 154 PHE A CA 1
ATOM 1209 C C . PHE A 1 154 ? -2.045 2.812 -11.899 1.00 80.81 154 PHE A C 1
ATOM 1211 O O . PHE A 1 154 ? -1.851 1.631 -12.186 1.00 80.81 154 PHE A O 1
ATOM 1218 N N . GLY A 1 155 ? -2.056 3.776 -12.824 1.00 82.88 155 GLY A N 1
ATOM 1219 C CA . GLY A 1 155 ? -1.809 3.520 -14.241 1.00 82.88 155 GLY A CA 1
ATOM 1220 C C . GLY A 1 155 ? -0.405 2.968 -14.496 1.00 82.88 155 GLY A C 1
ATOM 1221 O O . GLY A 1 155 ? -0.255 2.036 -15.276 1.00 82.88 155 GLY A O 1
ATOM 1222 N N . ILE A 1 156 ? 0.623 3.482 -13.807 1.00 84.38 156 ILE A N 1
ATOM 1223 C CA . ILE A 1 156 ? 1.994 2.962 -13.926 1.00 84.38 156 ILE A CA 1
ATOM 1224 C C . ILE A 1 156 ? 2.015 1.499 -13.501 1.00 84.38 156 ILE A C 1
ATOM 1226 O O . ILE A 1 156 ? 2.502 0.655 -14.243 1.00 84.38 156 ILE A O 1
ATOM 1230 N N . TYR A 1 157 ? 1.453 1.190 -12.338 1.00 81.75 157 TYR A N 1
ATOM 1231 C CA . TYR A 1 157 ? 1.375 -0.169 -11.819 1.00 81.75 157 TYR A CA 1
ATOM 1232 C C . TYR A 1 157 ? 0.686 -1.136 -12.798 1.00 81.75 157 TYR A C 1
ATOM 1234 O O . TYR A 1 157 ? 1.185 -2.235 -13.018 1.00 81.75 157 TYR A O 1
ATOM 1242 N N . LEU A 1 158 ? -0.399 -0.705 -13.449 1.00 79.00 158 LEU A N 1
ATOM 1243 C CA . LEU A 1 158 ? -1.162 -1.535 -14.383 1.00 79.00 158 LEU A CA 1
ATOM 1244 C C . LEU A 1 158 ? -0.505 -1.701 -15.763 1.00 79.00 158 LEU A C 1
ATOM 1246 O O . LEU A 1 158 ? -0.864 -2.590 -16.527 1.00 79.00 158 LEU A O 1
ATOM 1250 N N . LEU A 1 159 ? 0.429 -0.829 -16.131 1.00 82.44 159 LEU A N 1
ATOM 1251 C CA . LEU A 1 159 ? 1.020 -0.827 -17.471 1.00 82.44 159 LEU A CA 1
ATOM 1252 C C . LEU A 1 159 ? 2.483 -1.279 -17.457 1.00 82.44 159 LEU A C 1
ATOM 1254 O O . LEU A 1 159 ? 2.960 -1.815 -18.455 1.00 82.44 159 LEU A O 1
ATOM 1258 N N . ASN A 1 160 ? 3.190 -1.111 -16.337 1.00 83.81 160 ASN A N 1
ATOM 1259 C CA . ASN A 1 160 ? 4.636 -1.290 -16.259 1.00 83.81 160 ASN A CA 1
ATOM 1260 C C . ASN A 1 160 ? 5.099 -2.685 -16.696 1.00 83.81 160 ASN A C 1
ATOM 1262 O O . ASN A 1 160 ? 6.019 -2.781 -17.500 1.00 83.81 160 ASN A O 1
ATOM 1266 N N . GLN A 1 161 ? 4.469 -3.765 -16.223 1.00 78.44 161 GLN A N 1
ATOM 1267 C CA . GLN A 1 161 ? 4.958 -5.107 -16.550 1.00 78.44 161 GLN A CA 1
ATOM 1268 C C . GLN A 1 161 ? 4.708 -5.487 -18.018 1.00 78.44 161 GLN A C 1
ATOM 1270 O O . GLN A 1 161 ? 5.655 -5.759 -18.754 1.00 78.44 161 GLN A O 1
ATOM 1275 N N . GLU A 1 162 ? 3.449 -5.506 -18.454 1.00 82.50 162 GLU A N 1
ATOM 1276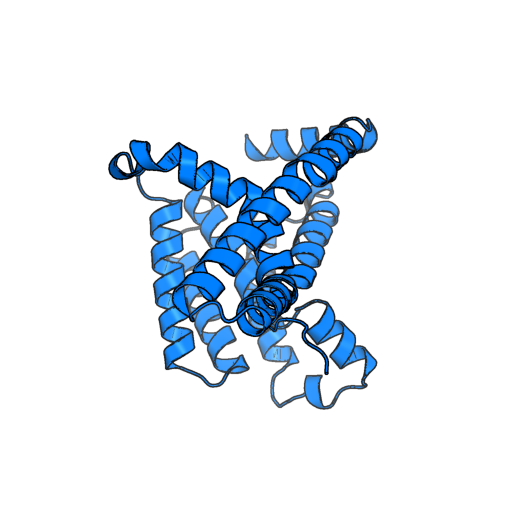 C CA . GLU A 1 162 ? 3.085 -6.016 -19.785 1.00 82.50 162 GLU A CA 1
ATOM 1277 C C . GLU A 1 162 ? 3.588 -5.087 -20.900 1.00 82.50 162 GLU A C 1
ATOM 1279 O O . GLU A 1 162 ? 4.218 -5.527 -21.864 1.00 82.50 162 GLU A O 1
ATOM 1284 N N . LEU A 1 163 ? 3.381 -3.773 -20.757 1.00 83.19 163 LEU A N 1
ATOM 1285 C CA . LEU A 1 163 ? 3.811 -2.816 -21.778 1.00 83.19 163 LEU A CA 1
ATOM 1286 C C . LEU A 1 163 ? 5.296 -2.492 -21.672 1.00 83.19 163 LEU A C 1
ATOM 1288 O O . LEU A 1 163 ? 5.934 -2.302 -22.703 1.00 83.19 163 LEU A O 1
ATOM 1292 N N . GLY A 1 164 ? 5.876 -2.479 -20.469 1.00 84.75 164 GLY A N 1
ATOM 1293 C CA . GLY A 1 164 ? 7.319 -2.300 -20.310 1.00 84.75 164 GLY A CA 1
ATOM 1294 C C . GLY A 1 164 ? 8.109 -3.431 -20.966 1.00 84.75 164 GLY A C 1
ATOM 1295 O O . GLY A 1 164 ? 9.121 -3.164 -21.621 1.00 84.75 164 GLY A O 1
ATOM 1296 N N . TYR A 1 165 ? 7.616 -4.673 -20.883 1.00 86.69 165 TYR A N 1
ATOM 1297 C CA . TYR A 1 165 ? 8.207 -5.805 -21.596 1.00 86.69 165 TYR A CA 1
ATOM 1298 C C . TYR A 1 165 ? 8.095 -5.646 -23.116 1.00 86.69 165 TYR A C 1
ATOM 1300 O O . TYR A 1 165 ? 9.104 -5.745 -23.813 1.00 86.69 165 TYR A O 1
ATOM 1308 N N . LEU A 1 166 ? 6.900 -5.334 -23.635 1.00 89.19 166 LEU A N 1
ATOM 1309 C CA . LEU A 1 166 ? 6.684 -5.135 -25.073 1.00 89.19 166 LEU A CA 1
ATOM 1310 C C . LEU A 1 166 ? 7.547 -4.001 -25.643 1.00 89.19 166 LEU A C 1
ATOM 1312 O O . LEU A 1 166 ? 8.168 -4.168 -26.692 1.00 89.19 166 LEU A O 1
ATOM 1316 N N . VAL A 1 167 ? 7.631 -2.871 -24.937 1.00 88.88 167 VAL A N 1
ATOM 1317 C CA . VAL A 1 167 ? 8.456 -1.719 -25.330 1.00 88.88 167 VAL A CA 1
ATOM 1318 C C . VAL A 1 167 ? 9.937 -2.083 -25.311 1.00 88.88 167 VAL A C 1
ATOM 1320 O O . VAL A 1 167 ? 10.645 -1.803 -26.277 1.00 88.88 167 VAL A O 1
ATOM 1323 N N . SER A 1 168 ? 10.407 -2.755 -24.257 1.00 88.25 168 SER A N 1
ATOM 1324 C CA . SER A 1 168 ? 11.804 -3.201 -24.164 1.00 88.25 168 SER A CA 1
ATOM 1325 C C . SER A 1 168 ? 12.156 -4.183 -25.278 1.00 88.25 168 SER A C 1
ATOM 1327 O O . SER A 1 168 ? 13.217 -4.064 -25.888 1.00 88.25 168 SER A O 1
ATOM 1329 N N . TRP A 1 169 ? 11.251 -5.115 -25.584 1.00 89.31 169 TRP A N 1
ATOM 1330 C CA . TRP A 1 169 ? 11.419 -6.079 -26.665 1.00 89.31 169 TRP A CA 1
ATOM 1331 C C . TRP A 1 169 ? 11.505 -5.387 -28.030 1.00 89.31 169 TRP A C 1
ATOM 1333 O O . TRP A 1 169 ? 12.427 -5.659 -28.796 1.00 89.31 169 TRP A O 1
ATOM 1343 N N . HIS A 1 170 ? 10.624 -4.425 -28.317 1.00 91.31 170 HIS A N 1
ATOM 1344 C CA . HIS A 1 170 ? 10.690 -3.660 -29.564 1.00 91.31 170 HIS A CA 1
ATOM 1345 C C . HIS A 1 170 ? 11.981 -2.836 -29.676 1.00 91.31 170 HIS A C 1
ATOM 1347 O O . HIS A 1 170 ? 12.660 -2.877 -30.702 1.00 91.31 170 HIS A O 1
ATOM 1353 N N . LEU A 1 171 ? 12.386 -2.145 -28.607 1.00 91.06 171 LEU A N 1
ATOM 1354 C CA . LEU A 1 171 ? 13.646 -1.394 -28.578 1.00 91.06 171 LEU A CA 1
ATOM 1355 C C . LEU A 1 171 ? 14.862 -2.313 -28.764 1.00 91.06 171 LEU A C 1
ATOM 1357 O O . LEU A 1 171 ? 15.803 -1.954 -29.469 1.00 91.06 171 LEU A O 1
ATOM 1361 N N . MET A 1 172 ? 14.820 -3.523 -28.203 1.00 91.50 172 MET A N 1
ATOM 1362 C CA . MET A 1 172 ? 15.839 -4.545 -28.430 1.00 91.50 172 MET A CA 1
ATOM 1363 C C . MET A 1 172 ? 15.900 -4.970 -29.903 1.00 91.50 172 MET A C 1
ATOM 1365 O O . MET A 1 172 ? 16.997 -5.051 -30.451 1.00 91.50 172 MET A O 1
ATOM 1369 N N . THR A 1 173 ? 14.758 -5.196 -30.566 1.00 93.00 173 THR A N 1
ATOM 1370 C CA . THR A 1 173 ? 14.741 -5.551 -32.002 1.00 93.00 173 THR A CA 1
ATOM 1371 C C . THR A 1 173 ? 15.294 -4.446 -32.904 1.00 93.00 173 THR A C 1
ATOM 1373 O O . THR A 1 173 ? 15.827 -4.735 -33.969 1.00 93.00 173 THR A O 1
ATOM 1376 N N . LEU A 1 174 ? 15.241 -3.191 -32.449 1.00 92.38 174 LEU A N 1
ATOM 1377 C CA . LEU A 1 174 ? 15.826 -2.031 -33.125 1.00 92.38 174 LEU A CA 1
ATOM 1378 C C . LEU A 1 174 ? 17.319 -1.823 -32.800 1.00 92.38 174 LEU A C 1
ATOM 1380 O O . LEU A 1 174 ? 17.908 -0.833 -33.227 1.00 92.38 174 LEU A O 1
ATOM 1384 N N . GLY A 1 175 ? 17.942 -2.726 -32.034 1.00 91.62 175 GLY A N 1
ATOM 1385 C CA . GLY A 1 175 ? 19.360 -2.654 -31.671 1.00 91.62 175 GLY A CA 1
ATOM 1386 C C . GLY A 1 175 ? 19.685 -1.653 -30.557 1.00 91.62 175 GLY A C 1
ATOM 1387 O O . GLY A 1 175 ? 20.856 -1.357 -30.318 1.00 91.62 175 GLY A O 1
ATOM 1388 N N . VAL A 1 176 ? 18.680 -1.127 -29.851 1.00 91.44 176 VAL A N 1
ATOM 1389 C CA . VAL A 1 176 ? 18.889 -0.179 -28.748 1.00 91.44 176 VAL A CA 1
ATOM 1390 C C . VAL A 1 176 ? 19.541 -0.899 -27.566 1.00 91.44 176 VAL A C 1
ATOM 1392 O O . VAL A 1 176 ? 19.093 -1.964 -27.141 1.00 91.44 176 VAL A O 1
ATOM 1395 N N . GLY A 1 177 ? 20.596 -0.306 -27.002 1.00 91.19 177 GLY A N 1
ATOM 1396 C CA . GLY A 1 177 ? 21.285 -0.844 -25.826 1.00 91.19 177 GLY A CA 1
ATOM 1397 C C . GLY A 1 177 ? 20.403 -0.891 -24.569 1.00 91.19 177 GLY A C 1
ATOM 1398 O O . GLY A 1 177 ? 19.382 -0.212 -24.472 1.00 91.19 177 GLY A O 1
ATOM 1399 N N . ARG A 1 178 ? 20.825 -1.657 -23.555 1.00 89.25 178 ARG A N 1
ATOM 1400 C CA . ARG A 1 178 ? 20.034 -1.928 -22.332 1.00 89.25 178 ARG A CA 1
ATOM 1401 C C . ARG A 1 178 ? 19.544 -0.668 -21.613 1.00 89.25 178 ARG A C 1
ATOM 1403 O O . ARG A 1 178 ? 18.407 -0.623 -21.164 1.00 89.25 178 ARG A O 1
ATOM 1410 N N . VAL A 1 179 ? 20.378 0.370 -21.533 1.00 92.88 179 VAL A N 1
ATOM 1411 C CA . VAL A 1 179 ? 20.002 1.643 -20.891 1.00 92.88 179 VAL A CA 1
ATOM 1412 C C . VAL A 1 179 ? 18.864 2.326 -21.653 1.00 92.88 179 VAL A C 1
ATOM 1414 O O . VAL A 1 179 ? 17.925 2.816 -21.033 1.00 92.88 179 VAL A O 1
ATOM 1417 N N . GLY A 1 180 ? 18.903 2.305 -22.989 1.00 89.94 180 GLY A N 1
ATOM 1418 C CA . GLY A 1 180 ? 17.836 2.855 -23.824 1.00 89.94 180 GLY A CA 1
ATOM 1419 C C . GLY A 1 180 ? 16.541 2.046 -23.736 1.00 89.94 180 GLY A C 1
ATOM 1420 O O . GLY A 1 180 ? 15.466 2.634 -23.738 1.00 89.94 180 GLY A O 1
ATOM 1421 N N . GLN A 1 181 ? 16.632 0.722 -23.570 1.00 89.62 181 GLN A N 1
ATOM 1422 C CA . GLN A 1 181 ? 15.466 -0.133 -23.316 1.00 89.62 181 GLN A CA 1
ATOM 1423 C C . GLN A 1 181 ? 14.792 0.223 -21.984 1.00 89.62 181 GLN A C 1
ATOM 1425 O O . GLN A 1 181 ? 13.588 0.458 -21.958 1.00 89.62 181 GLN A O 1
ATOM 1430 N N . ILE A 1 182 ? 15.569 0.343 -20.899 1.00 88.94 182 ILE A N 1
ATOM 1431 C CA . ILE A 1 182 ? 15.052 0.717 -19.571 1.00 88.94 182 ILE A CA 1
ATOM 1432 C C . ILE A 1 182 ? 14.445 2.120 -19.607 1.00 88.94 182 ILE A C 1
ATOM 1434 O O . ILE A 1 182 ? 13.310 2.313 -19.178 1.00 88.94 182 ILE A O 1
ATOM 1438 N N . ALA A 1 183 ? 15.175 3.100 -20.145 1.00 92.06 183 ALA A N 1
ATOM 1439 C CA . ALA A 1 183 ? 14.692 4.474 -20.243 1.00 92.06 183 ALA A CA 1
ATOM 1440 C C . ALA A 1 183 ? 13.415 4.563 -21.092 1.00 92.06 183 ALA A C 1
ATOM 1442 O O . ALA A 1 183 ? 12.467 5.245 -20.706 1.00 92.06 183 ALA A O 1
ATOM 1443 N N . GLY A 1 184 ? 13.363 3.833 -22.210 1.00 91.75 184 GLY A N 1
ATOM 1444 C CA . GLY A 1 184 ? 12.191 3.760 -23.075 1.00 91.75 184 GLY A CA 1
ATOM 1445 C C . GLY A 1 184 ? 10.991 3.106 -22.394 1.00 91.75 184 GLY A C 1
ATOM 1446 O O . GLY A 1 184 ? 9.891 3.647 -22.465 1.00 91.75 184 GLY A O 1
ATOM 1447 N N . ALA A 1 185 ? 11.193 1.999 -21.676 1.00 89.88 185 ALA A N 1
ATOM 1448 C CA . ALA A 1 185 ? 10.137 1.331 -20.921 1.00 89.88 185 ALA A CA 1
ATOM 1449 C C . ALA A 1 185 ? 9.577 2.222 -19.801 1.00 89.88 185 ALA A C 1
ATOM 1451 O O . ALA A 1 185 ? 8.362 2.360 -19.680 1.00 89.88 185 ALA A O 1
ATOM 1452 N N . VAL A 1 186 ? 10.446 2.891 -19.033 1.00 89.88 186 VAL A N 1
ATOM 1453 C CA . VAL A 1 186 ? 10.037 3.830 -17.975 1.00 89.88 186 VAL A CA 1
ATOM 1454 C C . VAL A 1 186 ? 9.276 5.019 -18.562 1.00 89.88 186 VAL A C 1
ATOM 1456 O O . VAL A 1 186 ? 8.201 5.366 -18.072 1.00 89.88 186 VAL A O 1
ATOM 1459 N N . ALA A 1 187 ? 9.793 5.627 -19.633 1.00 91.00 187 ALA A N 1
ATOM 1460 C CA . ALA A 1 187 ? 9.136 6.750 -20.293 1.00 91.00 187 ALA A CA 1
ATOM 1461 C C . ALA A 1 187 ? 7.765 6.352 -20.860 1.00 91.00 187 ALA A C 1
ATOM 1463 O O . ALA A 1 187 ? 6.788 7.076 -20.668 1.00 91.00 187 ALA A O 1
ATOM 1464 N N . ALA A 1 188 ? 7.672 5.184 -21.502 1.00 90.06 188 ALA A N 1
ATOM 1465 C CA . ALA A 1 188 ? 6.419 4.657 -22.024 1.00 90.06 188 ALA A CA 1
ATOM 1466 C C . ALA A 1 188 ? 5.415 4.366 -20.902 1.00 90.06 188 ALA A C 1
ATOM 1468 O O . ALA A 1 188 ? 4.258 4.766 -21.014 1.00 90.06 188 ALA A O 1
ATOM 1469 N N . ALA A 1 189 ? 5.845 3.745 -19.800 1.00 89.25 189 ALA A N 1
ATOM 1470 C CA . ALA A 1 189 ? 4.982 3.477 -18.652 1.00 89.25 189 ALA A CA 1
ATOM 1471 C C . ALA A 1 189 ? 4.413 4.776 -18.059 1.00 89.25 189 ALA A C 1
ATOM 1473 O O . ALA A 1 189 ? 3.206 4.872 -17.851 1.00 89.25 189 ALA A O 1
ATOM 1474 N N . ILE A 1 190 ? 5.250 5.801 -17.854 1.00 89.81 190 ILE A N 1
ATOM 1475 C CA . ILE A 1 190 ? 4.814 7.110 -17.339 1.00 89.81 190 ILE A CA 1
ATOM 1476 C C . ILE A 1 190 ? 3.841 7.788 -18.312 1.00 89.81 190 ILE A C 1
ATOM 1478 O O . ILE A 1 190 ? 2.793 8.281 -17.891 1.00 89.81 190 ILE A O 1
ATOM 1482 N N . LEU A 1 191 ? 4.165 7.812 -19.608 1.00 91.12 191 LEU A N 1
ATOM 1483 C CA . LEU A 1 191 ? 3.355 8.487 -20.622 1.00 91.12 191 LEU A CA 1
ATOM 1484 C C . LEU A 1 191 ? 1.994 7.809 -20.805 1.00 91.12 191 LEU A C 1
ATOM 1486 O O . LEU A 1 191 ? 0.966 8.484 -20.802 1.00 91.12 191 LEU A O 1
ATOM 1490 N N . LEU A 1 192 ? 1.969 6.482 -20.920 1.00 89.31 192 LEU A N 1
ATOM 1491 C CA . LEU A 1 192 ? 0.730 5.723 -21.080 1.00 89.31 192 LEU A CA 1
ATOM 1492 C C . LEU A 1 192 ? -0.130 5.786 -19.813 1.00 89.31 192 LEU A C 1
ATOM 1494 O O . LEU A 1 192 ? -1.341 5.980 -19.913 1.00 89.31 192 LEU A O 1
ATOM 1498 N N . ALA A 1 193 ? 0.481 5.719 -18.626 1.00 88.12 193 ALA A N 1
ATOM 1499 C CA . ALA A 1 193 ? -0.230 5.907 -17.363 1.00 88.12 193 ALA A CA 1
ATOM 1500 C C . ALA A 1 193 ? -0.843 7.306 -17.251 1.00 88.12 193 ALA A C 1
ATOM 1502 O O . ALA A 1 193 ? -1.992 7.457 -16.829 1.00 88.12 193 ALA A O 1
ATOM 1503 N N . TRP A 1 194 ? -0.107 8.338 -17.671 1.00 91.06 194 TRP A N 1
ATOM 1504 C CA . TRP A 1 194 ? -0.617 9.703 -17.716 1.00 91.06 194 TRP A CA 1
ATOM 1505 C C . TRP A 1 194 ? -1.791 9.847 -18.690 1.00 91.06 194 TRP A C 1
ATOM 1507 O O . TRP A 1 194 ? -2.808 10.441 -18.325 1.00 91.06 194 TRP A O 1
ATOM 1517 N N . LEU A 1 195 ? -1.693 9.268 -19.892 1.00 90.56 195 LEU A N 1
ATOM 1518 C CA . LEU A 1 195 ? -2.781 9.261 -20.873 1.00 90.56 195 LEU A CA 1
ATOM 1519 C C . LEU A 1 195 ? -4.029 8.566 -20.317 1.00 90.56 195 LEU A C 1
ATOM 1521 O O . LEU A 1 195 ? -5.120 9.133 -20.379 1.00 90.56 195 LEU A O 1
ATOM 1525 N N . LEU A 1 196 ? -3.871 7.389 -19.711 1.00 88.06 196 LEU A N 1
ATOM 1526 C CA . LEU A 1 196 ? -4.965 6.655 -19.073 1.00 88.06 196 LEU A CA 1
ATOM 1527 C C . LEU A 1 196 ? -5.633 7.500 -17.978 1.00 88.06 196 LEU A C 1
ATOM 1529 O O . LEU A 1 196 ? -6.852 7.686 -17.976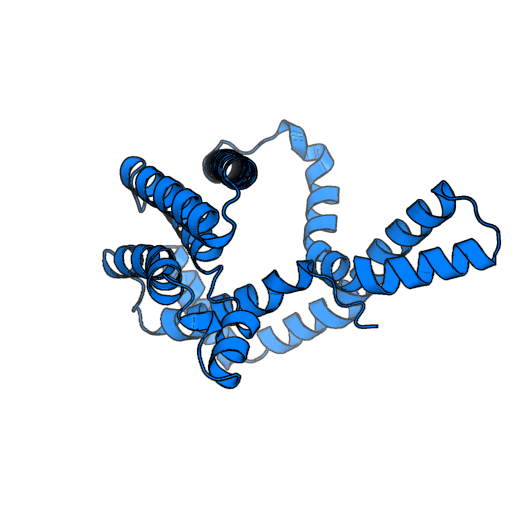 1.00 88.06 196 LEU A O 1
ATOM 1533 N N . THR A 1 197 ? -4.827 8.094 -17.099 1.00 86.62 197 THR A N 1
ATOM 1534 C CA . THR A 1 197 ? -5.319 8.936 -16.002 1.00 86.62 197 THR A CA 1
ATOM 1535 C C . THR A 1 197 ? -6.094 10.142 -16.542 1.00 86.62 197 THR A C 1
ATOM 1537 O O . THR A 1 197 ? -7.175 10.485 -16.059 1.00 86.62 197 THR A O 1
ATOM 1540 N N . ARG A 1 198 ? -5.551 10.811 -17.565 1.00 88.44 198 ARG A N 1
ATOM 1541 C CA . ARG A 1 198 ? -6.105 12.053 -18.113 1.00 88.44 198 ARG A CA 1
ATOM 1542 C C . ARG A 1 198 ? -7.372 11.828 -18.936 1.00 88.44 198 ARG A C 1
ATOM 1544 O O . ARG A 1 198 ? -8.302 12.624 -18.812 1.00 88.44 198 ARG A O 1
ATOM 1551 N N . TYR A 1 199 ? -7.398 10.788 -19.766 1.00 89.69 199 TYR A N 1
ATOM 1552 C CA . TYR A 1 199 ? -8.453 10.568 -20.760 1.00 89.69 199 TYR A CA 1
ATOM 1553 C C . TYR A 1 199 ? -9.483 9.513 -20.365 1.00 89.69 199 TYR A C 1
ATOM 1555 O O . TYR A 1 199 ? -10.560 9.492 -20.956 1.00 89.69 199 TYR A O 1
ATOM 1563 N N . VAL A 1 200 ? -9.201 8.672 -19.369 1.00 87.44 200 VAL A N 1
ATOM 1564 C CA . VAL A 1 200 ? -10.129 7.624 -18.920 1.00 87.44 200 VAL A CA 1
ATOM 1565 C C . VAL A 1 200 ? -10.528 7.845 -17.468 1.00 87.44 200 VAL A C 1
ATOM 1567 O O . VAL A 1 200 ? -11.707 8.046 -17.182 1.00 87.44 200 VAL A O 1
ATOM 1570 N N . GLU A 1 201 ? -9.566 7.886 -16.545 1.00 84.25 201 GLU A N 1
ATOM 1571 C CA . GLU A 1 201 ? -9.875 7.905 -15.109 1.00 84.25 201 GLU A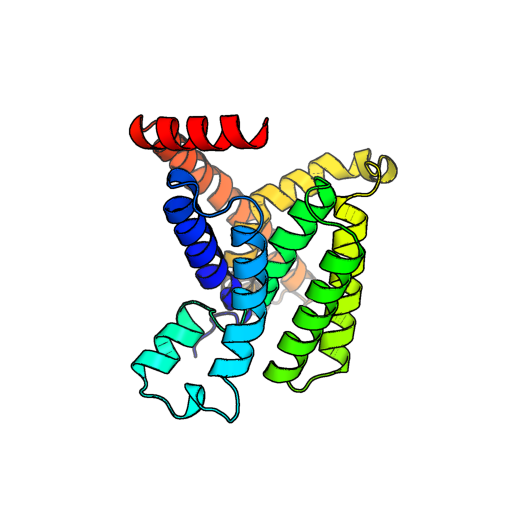 CA 1
ATOM 1572 C C . GLU A 1 201 ? -10.523 9.218 -14.659 1.00 84.25 201 GLU A C 1
ATOM 1574 O O . GLU A 1 201 ? -11.593 9.211 -14.050 1.00 84.25 201 GLU A O 1
ATOM 1579 N N . GLN A 1 202 ? -9.919 10.364 -14.989 1.00 85.25 202 GLN A N 1
ATOM 1580 C CA . GLN A 1 202 ? -10.473 11.681 -14.657 1.00 85.25 202 GLN A CA 1
ATOM 1581 C C . GLN A 1 202 ? -11.891 11.905 -15.214 1.00 85.25 202 GLN A C 1
ATOM 1583 O O . GLN A 1 202 ? -12.753 12.351 -14.447 1.00 85.25 202 GLN A O 1
ATOM 1588 N N . PRO A 1 203 ? -12.185 11.634 -16.503 1.00 85.81 203 PRO A N 1
ATOM 1589 C CA . PRO A 1 203 ? -13.540 11.797 -17.019 1.00 85.81 203 PRO A CA 1
ATOM 1590 C C . PRO A 1 203 ? -14.522 10.782 -16.430 1.00 85.81 203 PRO A C 1
ATOM 1592 O O . PRO A 1 203 ? -15.624 11.187 -16.059 1.00 85.81 203 PRO A O 1
ATOM 1595 N N . ALA A 1 204 ? -14.137 9.513 -16.258 1.00 84.75 204 ALA A N 1
ATOM 1596 C CA . ALA A 1 204 ? -14.997 8.514 -15.624 1.00 84.75 204 ALA A CA 1
ATOM 1597 C C . ALA A 1 204 ? -15.346 8.905 -14.180 1.00 84.75 204 ALA A C 1
ATOM 1599 O O . ALA A 1 204 ? -16.513 8.871 -13.789 1.00 84.75 204 ALA A O 1
ATOM 1600 N N . TYR A 1 205 ? -14.363 9.368 -13.404 1.00 81.12 205 TYR A N 1
ATOM 1601 C CA . TYR A 1 205 ? -14.579 9.854 -12.043 1.00 81.12 205 TYR A CA 1
ATOM 1602 C C . TYR A 1 205 ? -15.533 11.054 -12.003 1.00 81.12 205 TYR A C 1
ATOM 1604 O O . TYR A 1 205 ? -16.465 11.086 -11.195 1.00 81.12 205 TYR A O 1
ATOM 1612 N N . ARG A 1 206 ? -15.350 12.037 -12.896 1.00 83.94 206 ARG A N 1
ATOM 1613 C CA . ARG A 1 206 ? -16.258 13.193 -13.007 1.00 83.94 206 ARG A CA 1
ATOM 1614 C C . ARG A 1 206 ? -17.679 12.763 -13.357 1.00 83.94 206 ARG A C 1
ATOM 1616 O O . ARG A 1 206 ? -18.628 13.266 -12.760 1.00 83.94 206 ARG A O 1
ATOM 1623 N N . LEU A 1 207 ? -17.833 11.813 -14.277 1.00 86.12 207 LEU A N 1
ATOM 1624 C CA . LEU A 1 207 ? -19.134 11.268 -14.651 1.00 86.12 207 LEU A CA 1
ATOM 1625 C C . LEU A 1 207 ? -19.807 10.593 -13.443 1.00 86.12 207 LEU A C 1
ATOM 1627 O O . LEU A 1 207 ? -20.919 10.967 -13.075 1.00 86.12 207 LEU A O 1
ATOM 1631 N N . LEU A 1 208 ? -19.102 9.678 -12.768 1.00 78.62 208 LEU A N 1
ATOM 1632 C CA . LEU A 1 208 ? -19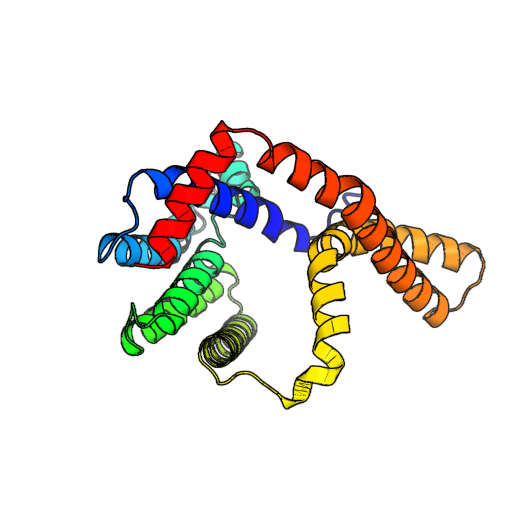.595 8.918 -11.610 1.00 78.62 208 LEU A CA 1
ATOM 1633 C C . LEU A 1 208 ? -19.968 9.806 -10.414 1.00 78.62 208 LEU A C 1
ATOM 1635 O O . LEU A 1 208 ? -20.969 9.559 -9.744 1.00 78.62 208 LEU A O 1
ATOM 1639 N N . THR A 1 209 ? -19.201 10.865 -10.160 1.00 74.25 209 THR A N 1
ATOM 1640 C CA . THR A 1 209 ? -19.462 11.804 -9.054 1.00 74.25 209 THR A CA 1
ATOM 1641 C C . THR A 1 209 ? -20.562 12.822 -9.356 1.00 74.25 209 THR A C 1
ATOM 1643 O O . THR A 1 209 ? -21.155 13.378 -8.428 1.00 74.25 209 THR A O 1
ATOM 1646 N N . THR A 1 210 ? -20.903 13.029 -10.631 1.00 73.94 210 THR A N 1
ATOM 1647 C CA . THR A 1 210 ? -22.034 13.877 -11.040 1.00 73.94 210 THR A CA 1
ATOM 1648 C C . THR A 1 210 ? -23.384 13.167 -10.833 1.00 73.94 210 THR A C 1
ATOM 1650 O O . THR A 1 210 ? -24.413 13.826 -10.653 1.00 73.94 210 THR A O 1
ATOM 1653 N N . PHE A 1 211 ? -23.407 11.830 -10.741 1.00 62.91 211 PHE A N 1
ATOM 1654 C CA . PHE A 1 211 ? -24.618 11.081 -10.397 1.00 62.91 211 PHE A CA 1
ATOM 1655 C C . PHE A 1 211 ? -25.068 11.360 -8.946 1.00 62.91 211 PHE A C 1
ATOM 1657 O O . PHE A 1 211 ? -24.426 10.984 -7.962 1.00 62.91 211 PHE A O 1
ATOM 1664 N N . LYS A 1 212 ? -26.250 11.981 -8.807 1.00 56.12 212 LYS A N 1
ATOM 1665 C CA . LYS A 1 212 ? -26.898 12.347 -7.528 1.00 56.12 212 LYS A CA 1
ATOM 1666 C C . LYS A 1 212 ? -26.915 11.256 -6.431 1.00 56.12 212 LYS A C 1
ATOM 1668 O O . LYS A 1 212 ? -26.699 11.632 -5.275 1.00 56.12 212 LYS A O 1
ATOM 1673 N N . PRO A 1 213 ? -27.163 9.955 -6.704 1.00 57.91 213 PRO A N 1
ATOM 1674 C CA . PRO A 1 213 ? -27.150 8.936 -5.647 1.00 57.91 213 PRO A CA 1
ATOM 1675 C C . PRO A 1 213 ? -25.759 8.721 -5.024 1.00 57.91 213 PRO A C 1
ATOM 1677 O O . PRO A 1 213 ? -25.660 8.574 -3.806 1.00 57.91 213 PRO A O 1
ATOM 1680 N N . VAL A 1 214 ? -24.680 8.804 -5.811 1.00 56.91 214 VAL A N 1
ATOM 1681 C CA . VAL A 1 214 ? -23.289 8.660 -5.333 1.00 56.91 214 VAL A CA 1
ATOM 1682 C C . VAL A 1 214 ? -22.879 9.860 -4.476 1.00 56.91 214 VAL A C 1
ATOM 1684 O O . VAL A 1 214 ? -22.275 9.709 -3.414 1.00 56.91 214 VAL A O 1
ATOM 1687 N N . ARG A 1 215 ? -23.305 11.067 -4.867 1.00 53.69 215 ARG A N 1
ATOM 1688 C CA . ARG A 1 215 ? -23.044 12.302 -4.114 1.00 53.69 215 ARG A CA 1
ATOM 1689 C C . ARG A 1 215 ? -23.668 12.291 -2.710 1.00 53.69 215 ARG A C 1
ATOM 1691 O O . ARG A 1 215 ? -23.050 12.790 -1.774 1.00 53.69 215 ARG A O 1
ATOM 1698 N N . ARG A 1 216 ? -24.853 11.690 -2.522 1.00 54.62 216 ARG A N 1
ATOM 1699 C CA . ARG A 1 216 ? -25.472 11.537 -1.184 1.00 54.62 216 ARG A CA 1
ATOM 1700 C C . ARG A 1 216 ? -24.696 10.578 -0.271 1.00 54.62 216 ARG A C 1
ATOM 1702 O O . ARG A 1 216 ? -24.610 10.841 0.927 1.00 54.62 216 ARG A O 1
ATOM 1709 N N . LEU A 1 217 ? -24.124 9.504 -0.821 1.00 57.84 217 LEU A N 1
ATOM 1710 C CA . LEU A 1 217 ? -23.257 8.579 -0.078 1.00 57.84 217 LEU A CA 1
ATOM 1711 C C . LEU A 1 217 ? -21.938 9.254 0.329 1.00 57.84 217 LEU A C 1
ATOM 1713 O O . LEU A 1 217 ? -21.535 9.149 1.486 1.00 57.84 217 LEU A O 1
ATOM 1717 N N . GLY A 1 218 ? -21.323 10.020 -0.579 1.00 53.53 218 GLY A N 1
ATOM 1718 C CA . GLY A 1 218 ? -20.096 10.775 -0.303 1.00 53.53 218 GLY A CA 1
ATOM 1719 C C . GLY A 1 218 ? -20.266 11.848 0.779 1.00 53.53 218 GLY A C 1
ATOM 1720 O O . GLY A 1 218 ? -19.447 11.934 1.688 1.00 53.53 218 GLY A O 1
ATOM 1721 N N . VAL A 1 219 ? -21.360 12.620 0.751 1.00 54.50 219 VAL A N 1
ATOM 1722 C CA . VAL A 1 219 ? -21.631 13.659 1.769 1.00 54.50 219 VAL A CA 1
ATOM 1723 C C . VAL A 1 219 ? -21.828 13.054 3.165 1.00 54.50 219 VAL A C 1
ATOM 1725 O O . VAL A 1 219 ? -21.319 13.600 4.141 1.00 54.50 219 VAL A O 1
ATOM 1728 N N . ARG A 1 220 ? -22.501 11.899 3.275 1.00 51.66 220 ARG A N 1
ATOM 1729 C CA . ARG A 1 220 ? -22.629 11.175 4.553 1.00 51.66 220 ARG A CA 1
ATOM 1730 C C . ARG A 1 220 ? -21.296 10.615 5.050 1.00 51.66 220 ARG A C 1
ATOM 1732 O O . ARG A 1 220 ? -21.069 10.596 6.254 1.00 51.66 220 ARG A O 1
ATOM 1739 N N . ALA A 1 221 ? -20.418 10.185 4.143 1.00 49.28 221 ALA A N 1
ATOM 1740 C CA . ALA A 1 221 ? -19.094 9.699 4.510 1.00 49.28 221 ALA A CA 1
ATOM 1741 C C . ALA A 1 221 ? -18.163 10.825 4.995 1.00 49.28 221 ALA A C 1
ATOM 1743 O O . ALA A 1 221 ? -17.462 10.643 5.985 1.00 49.28 221 ALA A O 1
ATOM 1744 N N . VAL A 1 222 ? -18.202 11.996 4.347 1.00 49.47 222 VAL A N 1
ATOM 1745 C CA . VAL A 1 222 ? -17.376 13.164 4.707 1.00 49.47 222 VAL A CA 1
ATOM 1746 C C . VAL A 1 222 ? -17.818 13.797 6.027 1.00 49.47 222 VAL A C 1
ATOM 1748 O O . VAL A 1 222 ? -16.964 14.083 6.859 1.00 49.47 222 VAL A O 1
ATOM 1751 N N . ALA A 1 223 ? -19.125 13.947 6.268 1.00 43.69 223 ALA A N 1
ATOM 1752 C CA . ALA A 1 223 ? -19.642 14.511 7.521 1.00 43.69 223 ALA A CA 1
ATOM 1753 C C . ALA A 1 223 ? -19.230 13.703 8.770 1.00 43.69 223 ALA A C 1
ATOM 1755 O O . ALA A 1 223 ? -19.122 14.263 9.856 1.00 43.69 223 ALA A O 1
ATOM 1756 N N . TRP A 1 224 ? -18.967 12.403 8.608 1.00 44.00 224 TRP A N 1
ATOM 1757 C CA . TRP A 1 224 ? -18.500 11.522 9.679 1.00 44.00 224 TRP A CA 1
ATOM 1758 C C . TRP A 1 224 ? -16.979 11.573 9.905 1.00 44.00 224 TRP A C 1
ATOM 1760 O O . TRP A 1 224 ? -16.513 11.289 11.002 1.00 44.00 224 TRP A O 1
ATOM 1770 N N . LEU A 1 225 ? -16.179 11.943 8.897 1.00 44.09 225 LEU A N 1
ATOM 1771 C CA . LEU A 1 225 ? -14.725 12.119 9.064 1.00 44.09 225 LEU A CA 1
ATOM 1772 C C . LEU A 1 225 ? -14.376 13.366 9.892 1.00 44.09 225 LEU A C 1
ATOM 1774 O O . LEU A 1 225 ? -13.270 13.457 10.422 1.00 44.09 225 LEU A O 1
ATOM 1778 N N . THR A 1 226 ? -15.308 14.314 9.984 1.00 40.03 226 THR A N 1
ATOM 1779 C CA . THR A 1 226 ? -15.176 15.579 10.721 1.00 40.03 226 THR A CA 1
ATOM 1780 C C . THR A 1 226 ? -15.780 15.549 12.129 1.00 40.03 226 THR A C 1
ATOM 1782 O O . THR A 1 226 ? -15.720 16.560 12.822 1.00 40.03 226 THR A O 1
ATOM 1785 N N . THR A 1 227 ? -16.347 14.412 12.549 1.00 38.75 227 THR A N 1
ATOM 1786 C CA . THR A 1 227 ? -16.844 14.140 13.913 1.00 38.75 227 THR A CA 1
ATOM 1787 C C . THR A 1 227 ? -16.009 13.055 14.579 1.00 38.75 227 THR A C 1
ATOM 1789 O O . THR A 1 227 ? -15.621 13.238 15.747 1.00 38.75 227 THR A O 1
#

Secondary structure (DSSP, 8-state):
-----GGGGHHHHHHHHHHHHHHHGGGTTTSTHHHHHHHHHHHHHHHHHHGGGTTTTS-HHHHHHHHHTTGGGHHHHHHHHHHHHHHTTSS-HHHHHHHHHHHHHHHHHHH--HHHHHHHHHHHHHHHHHHHSPP-GGGHHHHHHHHHHHHHHHHHHHHHHHHHHHHHHHHHHTT--HHHHHHHHHHHHHHHHHHHIIIIIHHHHHHHHHSHHHHHHHHHHHHHHT-

Radius of gyration: 20.72 Å; chains: 1; bounding box: 48×50×56 Å

pLDDT: mean 81.41, std 12.86, range [38.75, 95.25]

Foldseek 3Di:
DPLDDPLCQVVLQVVVVVVVCLVCVVVCQCDDVSVLVVLVCLLVVLLVCCPPNNQVPDPPVSVCCCSVNSSLQSLVVSLVVVLLCVLVVNDDPVSNVVSLVSSLVSVCSVPVDNVVSVVVSVVSVVVSCVSNDDPDPVCVVVVVVVVLCVLLVVQLSVCLRPVLVVQLVVCVVVVHDPVCSNVRSNVCSSVRSNCCSVPPVVVVVVVQCVPPVVVVSVVSNVVVVVD

Organism: NCBI:txid1266829

Sequence (227 aa):
MRMIDGSYWTLPLQLMAFTAAAILWPRGAATGHRITVLLWVMILAPVILQWNDRIANSPLWVIQIWNGLGIHRLQLFAIGIAIWLWSKHRIGLPHLAALLVATVFAHHAQTDDLPSSLGMGVLLVVVAGAARGPDWTIFEPLRRPIEFLAKISFGIYLLNQELGYLVSWHLMTLGVGRVGQIAGAVAAAILLAWLLTRYVEQPAYRLLTTFKPVRRLGVRAVAWLTT